Protein AF-A0A165KD85-F1 (afdb_monomer_lite)

Structure (mmCIF, N/CA/C/O backbone):
data_AF-A0A165KD85-F1
#
_entry.id   AF-A0A165KD85-F1
#
loop_
_atom_site.group_PDB
_atom_site.id
_atom_site.type_symbol
_atom_site.label_atom_id
_atom_site.label_alt_id
_atom_site.label_comp_id
_atom_site.label_asym_id
_atom_site.label_entity_id
_atom_site.label_seq_id
_atom_site.pdbx_PDB_ins_code
_atom_site.Cartn_x
_atom_site.Cartn_y
_atom_site.Cartn_z
_atom_site.occupancy
_atom_site.B_iso_or_equiv
_atom_site.auth_seq_id
_atom_site.auth_comp_id
_atom_site.auth_asym_id
_atom_site.auth_atom_id
_atom_site.pdbx_PDB_model_num
ATOM 1 N N . MET A 1 1 ? 61.351 -35.222 10.810 1.00 51.44 1 MET A N 1
ATOM 2 C CA . MET A 1 1 ? 60.949 -34.487 9.599 1.00 51.44 1 MET A CA 1
ATOM 3 C C . MET A 1 1 ? 61.476 -33.085 9.776 1.00 51.44 1 MET A C 1
ATOM 5 O O . MET A 1 1 ? 61.185 -32.489 10.805 1.00 51.44 1 MET A O 1
ATOM 9 N N . ASP A 1 2 ? 62.366 -32.638 8.893 1.00 56.06 2 ASP A N 1
ATOM 10 C CA . ASP A 1 2 ? 63.066 -31.370 9.083 1.00 56.06 2 ASP A CA 1
ATOM 11 C C . ASP A 1 2 ? 62.083 -30.196 8.954 1.00 56.06 2 ASP A C 1
ATOM 13 O O . ASP A 1 2 ? 61.393 -30.105 7.935 1.00 56.06 2 ASP A O 1
ATOM 17 N N . PRO A 1 3 ? 62.033 -29.274 9.933 1.00 67.94 3 PRO A N 1
ATOM 18 C CA . PRO A 1 3 ? 61.091 -28.147 9.942 1.00 67.94 3 PRO A CA 1
ATOM 19 C C . PRO A 1 3 ? 61.280 -27.204 8.742 1.00 67.94 3 PRO A C 1
ATOM 21 O O . PRO A 1 3 ? 60.400 -26.420 8.402 1.00 67.94 3 PRO A O 1
ATOM 24 N N . ASN A 1 4 ? 62.424 -27.296 8.059 1.00 71.19 4 ASN A N 1
ATOM 25 C CA . ASN A 1 4 ? 62.711 -26.532 6.852 1.00 71.19 4 ASN A CA 1
ATOM 26 C C . ASN A 1 4 ? 61.890 -27.012 5.638 1.00 71.19 4 ASN A C 1
ATOM 28 O O . ASN A 1 4 ? 61.442 -26.193 4.840 1.00 71.19 4 ASN A O 1
ATOM 32 N N . ASN A 1 5 ? 61.619 -28.319 5.541 1.00 73.75 5 ASN A N 1
ATOM 33 C CA . ASN A 1 5 ? 60.830 -28.892 4.445 1.00 73.75 5 ASN A CA 1
ATOM 34 C C . ASN A 1 5 ? 59.344 -28.525 4.564 1.00 73.75 5 ASN A C 1
ATOM 36 O O . ASN A 1 5 ? 58.674 -28.328 3.556 1.00 73.75 5 ASN A O 1
ATOM 40 N N . GLU A 1 6 ? 58.825 -28.397 5.788 1.00 78.19 6 GLU A N 1
ATOM 41 C CA . GLU A 1 6 ? 57.444 -27.961 6.037 1.00 78.19 6 GLU A CA 1
ATOM 42 C C . GLU A 1 6 ? 57.239 -26.484 5.658 1.00 78.19 6 GLU A C 1
ATOM 44 O O . GLU A 1 6 ? 56.211 -26.128 5.075 1.00 78.19 6 GLU A O 1
ATOM 49 N N . ASN A 1 7 ? 58.246 -25.636 5.891 1.00 82.06 7 ASN A N 1
ATOM 50 C CA . ASN A 1 7 ? 58.227 -24.230 5.479 1.00 82.06 7 ASN A CA 1
ATOM 51 C C . ASN A 1 7 ? 58.294 -24.067 3.950 1.00 82.06 7 ASN A C 1
ATOM 53 O O . ASN A 1 7 ? 57.557 -23.261 3.380 1.00 82.06 7 ASN A O 1
ATOM 57 N N . GLU A 1 8 ? 59.136 -24.845 3.263 1.00 87.38 8 GLU A N 1
ATOM 58 C CA . GLU A 1 8 ? 59.204 -24.847 1.794 1.00 87.38 8 GLU A CA 1
ATOM 59 C C . GLU A 1 8 ? 57.918 -25.379 1.158 1.00 87.38 8 GLU A C 1
ATOM 61 O O . GLU A 1 8 ? 57.419 -24.791 0.196 1.00 87.38 8 GLU A O 1
ATOM 66 N N . LEU A 1 9 ? 57.336 -26.439 1.728 1.00 88.25 9 LEU A N 1
ATOM 67 C CA . LEU A 1 9 ? 56.045 -26.969 1.299 1.00 88.25 9 LEU A CA 1
ATOM 68 C C . LEU A 1 9 ? 54.947 -25.908 1.451 1.00 88.25 9 LEU A C 1
ATOM 70 O O . LEU A 1 9 ? 54.169 -25.702 0.524 1.00 88.25 9 LEU A O 1
ATOM 74 N N . SER A 1 10 ? 54.920 -25.193 2.579 1.00 87.00 10 SER A N 1
ATOM 75 C CA . SER A 1 10 ? 53.956 -24.114 2.834 1.00 87.00 10 SER A CA 1
ATOM 76 C C . SER A 1 10 ? 54.089 -22.980 1.812 1.00 87.00 10 SER A C 1
ATOM 78 O O . SER A 1 10 ? 53.096 -22.544 1.233 1.00 87.00 10 SER A O 1
ATOM 80 N N . ARG A 1 11 ? 55.324 -22.574 1.489 1.00 89.12 11 ARG A N 1
ATOM 81 C CA . ARG A 1 11 ? 55.599 -21.553 0.467 1.00 89.12 11 ARG A CA 1
ATOM 82 C C . ARG A 1 11 ? 55.215 -22.009 -0.943 1.00 89.12 11 ARG A C 1
ATOM 84 O O . ARG A 1 11 ? 54.722 -21.209 -1.736 1.00 89.12 11 ARG A O 1
ATOM 91 N N . LEU A 1 12 ? 55.436 -23.282 -1.272 1.00 91.88 12 LEU A N 1
ATOM 92 C CA . LEU A 1 12 ? 55.002 -23.863 -2.544 1.00 91.88 12 LEU A CA 1
ATOM 93 C C . LEU A 1 12 ? 53.476 -23.910 -2.644 1.00 91.88 12 LEU A C 1
ATOM 95 O O . LEU A 1 12 ? 52.940 -23.588 -3.700 1.00 91.88 12 LEU A O 1
ATOM 99 N N . TRP A 1 13 ? 52.774 -24.242 -1.560 1.00 92.00 13 TRP A N 1
ATOM 100 C CA . TRP A 1 13 ? 51.312 -24.198 -1.513 1.00 92.00 13 TRP A CA 1
ATOM 101 C C . TRP A 1 13 ? 50.766 -22.784 -1.707 1.00 92.00 13 TRP A C 1
ATOM 103 O O . TRP A 1 13 ? 49.848 -22.597 -2.505 1.00 92.00 13 TRP A O 1
ATOM 113 N N . GLU A 1 14 ? 51.355 -21.784 -1.050 1.00 93.38 14 GLU A N 1
ATOM 114 C CA . GLU A 1 14 ? 51.003 -20.378 -1.268 1.00 93.38 14 GLU A CA 1
ATOM 115 C C . GLU A 1 14 ? 51.242 -19.956 -2.720 1.00 93.38 14 GLU A C 1
ATOM 117 O O . GLU A 1 14 ? 50.359 -19.369 -3.343 1.00 93.38 14 GLU A O 1
ATOM 122 N N . LEU A 1 15 ? 52.392 -20.314 -3.302 1.00 94.81 15 LEU A N 1
ATOM 123 C CA . LEU A 1 15 ? 52.704 -20.009 -4.698 1.00 94.81 15 LEU A CA 1
ATOM 124 C C . LEU A 1 15 ? 51.712 -20.677 -5.660 1.00 94.81 15 LEU A C 1
ATOM 126 O O . LEU A 1 15 ? 51.238 -20.039 -6.595 1.00 94.81 15 LEU A O 1
ATOM 130 N N . VAL A 1 16 ? 51.374 -21.948 -5.435 1.00 94.81 16 VAL A N 1
ATOM 131 C CA . VAL A 1 16 ? 50.383 -22.680 -6.236 1.00 94.81 16 VAL A CA 1
ATOM 132 C C . VAL A 1 16 ? 49.009 -22.024 -6.128 1.00 94.81 16 VAL A C 1
ATOM 134 O O . VAL A 1 16 ? 48.308 -21.916 -7.136 1.00 94.81 16 VAL A O 1
ATOM 137 N N . ASN A 1 17 ? 48.633 -21.547 -4.942 1.00 93.69 17 ASN A N 1
ATOM 138 C CA . ASN A 1 17 ? 47.372 -20.845 -4.743 1.00 93.69 17 ASN A CA 1
ATOM 139 C C . ASN A 1 17 ? 47.354 -19.506 -5.500 1.00 93.69 17 ASN A C 1
ATOM 141 O O . ASN A 1 17 ? 46.435 -19.254 -6.275 1.00 93.69 17 ASN A O 1
ATOM 145 N N . VAL A 1 18 ? 48.423 -18.710 -5.387 1.00 94.06 18 VAL A N 1
ATOM 146 C CA . VAL A 1 18 ? 48.582 -17.443 -6.123 1.00 94.06 18 VAL A CA 1
ATOM 147 C C . VAL A 1 18 ? 48.572 -17.670 -7.636 1.00 94.06 18 VAL A C 1
ATOM 149 O O . VAL A 1 18 ? 47.901 -16.946 -8.366 1.00 94.06 18 VAL A O 1
ATOM 152 N N . LEU A 1 19 ? 49.266 -18.696 -8.134 1.00 92.75 19 LEU A N 1
ATOM 153 C CA . LEU A 1 19 ? 49.263 -19.038 -9.558 1.00 92.75 19 LEU A CA 1
ATOM 154 C C . LEU A 1 19 ? 47.882 -19.508 -10.031 1.00 92.75 19 LEU A C 1
ATOM 156 O O . LEU A 1 19 ? 47.476 -19.191 -11.148 1.00 92.75 19 LEU A O 1
ATOM 160 N N . SER A 1 20 ? 47.140 -20.228 -9.189 1.00 95.69 20 SER A N 1
ATOM 161 C CA . SER A 1 20 ? 45.770 -20.658 -9.492 1.00 95.69 20 SER A CA 1
ATOM 162 C C . SER A 1 20 ? 44.811 -19.470 -9.558 1.00 95.69 20 SER A C 1
ATOM 164 O O . SER A 1 20 ? 43.989 -19.392 -10.473 1.00 95.69 20 SER A O 1
ATOM 166 N N . GLU A 1 21 ? 44.957 -18.511 -8.645 1.00 94.69 21 GLU A N 1
ATOM 167 C CA . GLU A 1 21 ? 44.202 -17.259 -8.642 1.00 94.69 21 GLU A CA 1
ATOM 168 C C . GLU A 1 21 ? 44.529 -16.401 -9.873 1.00 94.69 21 GLU A C 1
ATOM 170 O O . GLU A 1 21 ? 43.626 -15.947 -10.580 1.00 94.69 21 GLU A O 1
ATOM 175 N N . GLN A 1 22 ? 45.813 -16.264 -10.215 1.00 93.62 22 GLN A N 1
ATOM 176 C CA . GLN A 1 22 ? 46.252 -15.570 -11.429 1.00 93.62 22 GLN A CA 1
ATOM 177 C C . GLN A 1 22 ? 45.724 -16.241 -12.699 1.00 93.62 22 GLN A C 1
ATOM 179 O O . GLN A 1 22 ? 45.306 -15.560 -13.635 1.00 93.62 22 GLN A O 1
ATOM 184 N N . LEU A 1 23 ? 45.691 -17.574 -12.740 1.00 95.00 23 LEU A N 1
ATOM 185 C CA . LEU A 1 23 ? 45.152 -18.323 -13.870 1.00 95.00 23 LEU A CA 1
ATOM 186 C C . LEU A 1 23 ? 43.628 -18.163 -13.988 1.00 95.00 23 LEU A C 1
ATOM 188 O O . LEU A 1 23 ? 43.111 -18.050 -15.102 1.00 95.00 23 LEU A O 1
ATOM 192 N N . ALA A 1 24 ? 42.908 -18.093 -12.866 1.00 93.94 24 ALA A N 1
ATOM 193 C CA . ALA A 1 24 ? 41.481 -17.777 -12.849 1.00 93.94 24 ALA A CA 1
ATOM 194 C C . ALA A 1 24 ? 41.210 -16.348 -13.352 1.00 93.94 24 ALA A C 1
ATOM 196 O O . ALA A 1 24 ? 40.327 -16.152 -14.190 1.00 93.94 24 ALA A O 1
ATOM 197 N N . HIS A 1 25 ? 42.013 -15.371 -12.920 1.00 94.94 25 HIS A N 1
ATOM 198 C CA . HIS A 1 25 ? 41.926 -13.990 -13.393 1.00 94.94 25 HIS A CA 1
ATOM 199 C C . HIS A 1 25 ? 42.203 -13.879 -14.900 1.00 94.94 25 HIS A C 1
ATOM 201 O O . HIS A 1 25 ? 41.444 -13.244 -15.630 1.00 94.94 25 HIS A O 1
ATOM 207 N N . ASN A 1 26 ? 43.235 -14.568 -15.395 1.00 94.19 26 ASN A N 1
ATOM 208 C CA . ASN A 1 26 ? 43.589 -14.561 -16.815 1.00 94.19 26 ASN A CA 1
ATOM 209 C C . ASN A 1 26 ? 42.481 -15.191 -17.682 1.00 94.19 26 ASN A C 1
ATOM 211 O O . ASN A 1 26 ? 42.124 -14.656 -18.730 1.00 94.19 26 ASN A O 1
ATOM 215 N N . ARG A 1 27 ? 41.845 -16.272 -17.206 1.00 96.00 27 ARG A N 1
ATOM 216 C CA . ARG A 1 27 ? 40.662 -16.858 -17.866 1.00 96.00 27 ARG A CA 1
ATOM 217 C C . ARG A 1 27 ? 39.472 -15.899 -17.904 1.00 96.00 27 ARG A C 1
ATOM 219 O O . ARG A 1 27 ? 38.792 -15.833 -18.924 1.00 96.00 27 ARG A O 1
ATOM 226 N N . ALA A 1 28 ? 39.217 -15.162 -16.823 1.00 93.94 28 ALA A N 1
ATOM 227 C CA . ALA A 1 28 ? 38.144 -14.170 -16.786 1.00 93.94 28 ALA A CA 1
ATOM 228 C C . ALA A 1 28 ? 38.392 -13.031 -17.792 1.00 93.94 28 ALA A C 1
ATOM 230 O O . ALA A 1 28 ? 37.507 -12.727 -18.590 1.00 93.94 28 ALA A O 1
ATOM 231 N N . ALA A 1 29 ? 39.612 -12.486 -17.824 1.00 94.12 29 ALA A N 1
ATOM 232 C CA . ALA A 1 29 ? 40.006 -11.452 -18.781 1.00 94.12 29 ALA A CA 1
ATOM 233 C C . ALA A 1 29 ? 39.933 -11.943 -20.239 1.00 94.12 29 ALA A C 1
ATOM 235 O O . ALA A 1 29 ? 39.454 -11.226 -21.114 1.00 94.12 29 ALA A O 1
ATOM 236 N N . ALA A 1 30 ? 40.342 -13.186 -20.514 1.00 95.81 30 ALA A N 1
ATOM 237 C CA . ALA A 1 30 ? 40.229 -13.780 -21.846 1.00 95.81 30 ALA A CA 1
ATOM 238 C C . ALA A 1 30 ? 38.765 -13.934 -22.294 1.00 95.81 30 ALA A C 1
ATOM 240 O O . ALA A 1 30 ? 38.441 -13.624 -23.440 1.00 95.81 30 ALA A O 1
ATOM 241 N N . ASN A 1 31 ? 37.873 -14.357 -21.393 1.00 95.25 31 ASN A N 1
ATOM 242 C CA . ASN A 1 31 ? 36.441 -14.438 -21.680 1.00 95.25 31 ASN A CA 1
ATOM 243 C C . ASN A 1 31 ? 35.841 -13.051 -21.953 1.00 95.25 31 ASN A C 1
ATOM 245 O O . ASN A 1 31 ? 35.026 -12.907 -22.859 1.00 95.25 31 ASN A O 1
ATOM 249 N N . GLU A 1 32 ? 36.255 -12.025 -21.209 1.00 95.69 32 GLU A N 1
ATOM 250 C CA . GLU A 1 32 ? 35.813 -10.648 -21.438 1.00 95.69 32 GLU A CA 1
ATOM 251 C C . GLU A 1 32 ? 36.303 -10.100 -22.785 1.00 95.69 32 GLU A C 1
ATOM 253 O O . GLU A 1 32 ? 35.526 -9.548 -23.561 1.00 95.69 32 GLU A O 1
ATOM 258 N N . LEU A 1 33 ? 37.573 -10.315 -23.129 1.00 95.00 33 LEU A N 1
ATOM 259 C CA . LEU A 1 33 ? 38.089 -9.942 -24.446 1.00 95.00 33 LEU A CA 1
ATOM 260 C C . LEU A 1 33 ? 37.375 -10.702 -25.567 1.00 95.00 33 LEU A C 1
ATOM 262 O O . LEU A 1 33 ? 37.109 -10.136 -26.627 1.00 95.00 33 LEU A O 1
ATOM 266 N N . GLN A 1 34 ? 37.014 -11.965 -25.336 1.00 96.56 34 GLN A N 1
ATOM 267 C CA . GLN A 1 34 ? 36.236 -12.746 -26.289 1.00 96.56 34 GLN A CA 1
ATOM 268 C C . GLN A 1 34 ? 34.831 -12.162 -26.485 1.00 96.56 34 GLN A C 1
ATOM 270 O O . GLN A 1 34 ? 34.401 -12.026 -27.631 1.00 96.56 34 GLN A O 1
ATOM 275 N N . THR A 1 35 ? 34.124 -11.767 -25.419 1.00 95.25 35 THR A N 1
ATOM 276 C CA . THR A 1 35 ? 32.800 -11.134 -25.555 1.00 95.25 35 THR A CA 1
ATOM 277 C C . THR A 1 35 ? 32.896 -9.779 -26.257 1.00 95.25 35 THR A C 1
ATOM 279 O O . THR A 1 35 ? 32.124 -9.515 -27.184 1.00 95.25 35 THR A O 1
ATOM 282 N N . GLN A 1 36 ? 33.891 -8.956 -25.914 1.00 94.81 36 GLN A N 1
ATOM 283 C CA . GLN A 1 36 ? 34.170 -7.698 -26.610 1.00 94.81 36 GLN A CA 1
ATOM 284 C C . GLN A 1 36 ? 34.464 -7.932 -28.101 1.00 94.81 36 GLN A C 1
ATOM 286 O O . GLN A 1 36 ? 33.868 -7.274 -28.952 1.00 94.81 36 GLN A O 1
ATOM 291 N N . ALA A 1 37 ? 35.291 -8.923 -28.447 1.00 94.94 37 ALA A N 1
ATOM 292 C CA . ALA A 1 37 ? 35.581 -9.277 -29.835 1.00 94.94 37 ALA A CA 1
ATOM 293 C C . ALA A 1 37 ? 34.333 -9.768 -30.587 1.00 94.94 37 ALA A C 1
ATOM 295 O O . ALA A 1 37 ? 34.144 -9.420 -31.753 1.00 94.94 37 ALA A O 1
ATOM 296 N N . THR A 1 38 ? 33.447 -10.534 -29.938 1.00 93.25 38 THR A N 1
ATOM 297 C CA . THR A 1 38 ? 32.174 -10.946 -30.554 1.00 93.25 38 THR A CA 1
ATOM 298 C C . THR A 1 38 ? 31.234 -9.768 -30.793 1.00 93.25 38 THR A C 1
ATOM 300 O O . THR A 1 38 ? 30.584 -9.730 -31.836 1.00 93.25 38 THR A O 1
ATOM 303 N N . ASN A 1 39 ? 31.221 -8.779 -29.896 1.00 91.25 39 ASN A N 1
ATOM 304 C CA . ASN A 1 39 ? 30.429 -7.559 -30.045 1.00 91.25 39 ASN A CA 1
ATOM 305 C C . ASN A 1 39 ? 30.980 -6.658 -31.155 1.00 91.25 39 ASN A C 1
ATOM 307 O O . ASN A 1 39 ? 30.226 -6.158 -31.981 1.00 91.25 39 ASN A O 1
ATOM 311 N N . VAL A 1 40 ? 32.301 -6.489 -31.232 1.00 90.94 40 VAL A N 1
ATOM 312 C CA . VAL A 1 40 ? 32.929 -5.752 -32.337 1.00 90.94 40 VAL A CA 1
ATOM 313 C C . VAL A 1 40 ? 32.698 -6.481 -33.655 1.00 90.94 40 VAL A C 1
ATOM 315 O O . VAL A 1 40 ? 32.410 -5.844 -34.660 1.00 90.94 40 VAL A O 1
ATOM 318 N N . LYS A 1 41 ? 32.751 -7.818 -33.672 1.00 91.25 41 LYS A N 1
ATOM 319 C CA . LYS A 1 41 ? 32.435 -8.610 -34.864 1.00 91.25 41 LYS A CA 1
ATOM 320 C C . LYS A 1 41 ? 30.973 -8.454 -35.278 1.00 91.25 41 LYS A C 1
ATOM 322 O O . LYS A 1 41 ? 30.722 -8.310 -36.468 1.00 91.25 41 LYS A O 1
ATOM 327 N N . SER A 1 42 ? 30.017 -8.465 -34.348 1.00 83.06 42 SER A N 1
ATOM 328 C CA . SER A 1 42 ? 28.606 -8.240 -34.683 1.00 83.06 42 SER A CA 1
ATOM 329 C C . SER A 1 42 ? 28.381 -6.814 -35.185 1.00 83.06 42 SER A C 1
ATOM 331 O O . SER A 1 42 ? 27.754 -6.641 -36.223 1.00 83.06 42 SER A O 1
ATOM 333 N N . GLN A 1 43 ? 28.983 -5.805 -34.551 1.00 80.00 43 GLN A N 1
ATOM 334 C CA . GLN A 1 43 ? 28.971 -4.422 -35.034 1.00 80.00 43 GLN A CA 1
ATOM 335 C C . GLN A 1 43 ? 29.616 -4.286 -36.418 1.00 80.00 43 GLN A C 1
ATOM 337 O O . GLN A 1 43 ? 29.039 -3.640 -37.281 1.00 80.00 43 GLN A O 1
ATOM 342 N N . ALA A 1 44 ? 30.758 -4.929 -36.667 1.00 76.44 44 ALA A N 1
ATOM 343 C CA . ALA A 1 44 ? 31.439 -4.939 -37.962 1.00 76.44 44 ALA A CA 1
ATOM 344 C C . ALA A 1 44 ? 30.630 -5.672 -39.040 1.00 76.44 44 ALA A C 1
ATOM 346 O O . ALA A 1 44 ? 30.641 -5.278 -40.202 1.00 76.44 44 ALA A O 1
ATOM 347 N N . VAL A 1 45 ? 29.900 -6.727 -38.668 1.00 72.94 45 VAL A N 1
ATOM 348 C CA . VAL A 1 45 ? 28.923 -7.364 -39.554 1.00 72.94 45 VAL A CA 1
ATOM 349 C C . VAL A 1 45 ? 27.766 -6.411 -39.813 1.00 72.94 45 VAL A C 1
ATOM 351 O O . VAL A 1 45 ? 27.387 -6.301 -40.962 1.00 72.94 45 VAL A O 1
ATOM 354 N N . HIS A 1 46 ? 27.256 -5.669 -38.829 1.00 64.62 46 HIS A N 1
ATOM 355 C CA . HIS A 1 46 ? 26.191 -4.682 -39.039 1.00 64.62 46 HIS A CA 1
ATOM 356 C C . HIS A 1 46 ? 26.637 -3.453 -39.844 1.00 64.62 46 HIS A C 1
ATOM 358 O O . HIS A 1 46 ? 25.837 -2.917 -40.604 1.00 64.62 46 HIS A O 1
ATOM 364 N N . THR A 1 47 ? 27.895 -3.016 -39.736 1.00 66.69 47 THR A N 1
ATOM 365 C CA . THR A 1 47 ? 28.453 -1.925 -40.553 1.00 66.69 47 THR A CA 1
ATOM 366 C C . THR A 1 47 ? 28.875 -2.411 -41.940 1.00 66.69 47 THR A C 1
ATOM 368 O O . THR A 1 47 ? 28.633 -1.722 -42.924 1.00 66.69 47 THR A O 1
ATOM 371 N N . GLY A 1 48 ? 29.420 -3.625 -42.058 1.00 61.84 48 GLY A N 1
ATOM 372 C CA . GLY A 1 48 ? 29.759 -4.277 -43.330 1.00 61.84 48 GLY A CA 1
ATOM 373 C C . GLY A 1 48 ? 28.540 -4.807 -44.096 1.00 61.84 48 GLY A C 1
ATOM 374 O O . GLY A 1 48 ? 28.536 -4.834 -45.324 1.00 61.84 48 GLY A O 1
ATOM 375 N N . SER A 1 49 ? 27.474 -5.171 -43.382 1.00 55.69 49 SER A N 1
ATOM 376 C CA . SER A 1 49 ? 26.120 -5.395 -43.899 1.00 55.69 49 SER A CA 1
ATOM 377 C C . SER A 1 49 ? 25.276 -4.128 -43.828 1.00 55.69 49 SER A C 1
ATOM 379 O O . SER A 1 49 ? 24.064 -4.207 -44.038 1.00 55.69 49 SER A O 1
ATOM 381 N N . GLY A 1 50 ? 25.892 -2.982 -43.521 1.00 50.34 50 GLY A N 1
ATOM 382 C CA . GLY A 1 50 ? 25.297 -1.652 -43.490 1.00 50.34 50 GLY A CA 1
ATOM 383 C C . GLY A 1 50 ? 25.012 -1.182 -44.905 1.00 50.34 50 GLY A C 1
ATOM 384 O O . GLY A 1 50 ? 25.598 -0.218 -45.371 1.00 50.34 50 GLY A O 1
ATOM 385 N N . PHE A 1 51 ? 24.219 -1.984 -45.610 1.00 54.06 51 PHE A N 1
ATOM 386 C CA . PHE A 1 51 ? 23.274 -1.668 -46.655 1.00 54.06 51 PHE A CA 1
ATOM 387 C C . PHE A 1 51 ? 22.890 -2.971 -47.370 1.00 54.06 51 PHE A C 1
ATOM 389 O O . PHE A 1 51 ? 23.490 -3.328 -48.390 1.00 54.06 51 PHE A O 1
ATOM 396 N N . PRO A 1 52 ? 21.833 -3.661 -46.912 1.00 53.75 52 PRO A N 1
ATOM 397 C CA . PRO A 1 52 ? 21.163 -4.655 -47.739 1.00 53.75 52 PRO A CA 1
ATOM 398 C C . PRO A 1 52 ? 20.657 -4.053 -49.062 1.00 53.75 52 PRO A C 1
ATOM 400 O O . PRO A 1 52 ? 20.378 -4.806 -49.977 1.00 53.75 52 PRO A O 1
ATOM 403 N N . LEU A 1 53 ? 20.575 -2.719 -49.206 1.00 52.56 53 LEU A N 1
ATOM 404 C CA . LEU A 1 53 ? 20.137 -2.067 -50.447 1.00 52.56 53 LEU A CA 1
ATOM 405 C C . LEU A 1 53 ? 21.281 -1.676 -51.411 1.00 52.56 53 LEU A C 1
ATOM 407 O O . LEU A 1 53 ? 21.101 -1.778 -52.621 1.00 52.56 53 LEU A O 1
ATOM 411 N N . ARG A 1 54 ? 22.481 -1.294 -50.934 1.00 53.72 54 ARG A N 1
ATOM 412 C CA . ARG A 1 54 ? 23.594 -0.835 -51.811 1.00 53.72 54 ARG A CA 1
ATOM 413 C C . ARG A 1 54 ? 24.110 -1.920 -52.748 1.00 53.72 54 ARG A C 1
ATOM 415 O O . ARG A 1 54 ? 24.601 -1.617 -53.826 1.00 53.72 54 ARG A O 1
ATOM 422 N N . ARG A 1 55 ? 24.033 -3.187 -52.335 1.00 54.00 55 ARG A N 1
ATOM 423 C CA . ARG A 1 55 ? 24.532 -4.315 -53.140 1.00 54.00 55 ARG A CA 1
ATOM 424 C C . ARG A 1 55 ? 23.498 -4.848 -54.135 1.00 54.00 55 ARG A C 1
ATOM 426 O O . ARG A 1 55 ? 23.883 -5.577 -55.039 1.00 54.00 55 ARG A O 1
ATOM 433 N N . PHE A 1 56 ? 22.222 -4.486 -53.978 1.00 53.38 56 PHE A N 1
ATOM 434 C CA . PHE A 1 56 ? 21.131 -4.946 -54.844 1.00 53.38 56 PHE A CA 1
ATOM 435 C C . PHE A 1 56 ? 20.660 -3.869 -55.840 1.00 53.38 56 PHE A C 1
ATOM 437 O O . PHE A 1 56 ? 20.145 -4.219 -56.900 1.00 53.38 56 PHE A O 1
ATOM 444 N N . ASN A 1 57 ? 20.928 -2.584 -55.576 1.00 55.19 57 ASN A N 1
ATOM 445 C CA . ASN A 1 57 ? 20.495 -1.457 -56.412 1.00 55.19 57 ASN A CA 1
ATOM 446 C C . ASN A 1 57 ? 21.627 -0.877 -57.282 1.00 55.19 57 ASN A C 1
ATOM 448 O O . ASN A 1 57 ? 21.849 0.325 -57.301 1.00 55.19 57 ASN A O 1
ATOM 452 N N . LEU A 1 58 ? 22.359 -1.720 -58.019 1.00 61.91 58 LEU A N 1
ATOM 453 C CA . LEU A 1 58 ? 23.365 -1.255 -58.997 1.00 61.91 58 LEU A CA 1
ATOM 454 C C . LEU A 1 58 ? 22.755 -0.533 -60.219 1.00 61.91 58 LEU A C 1
ATOM 456 O O . LEU A 1 58 ? 23.490 0.017 -61.031 1.00 61.91 58 LEU A O 1
ATOM 460 N N . HIS A 1 59 ? 21.432 -0.590 -60.378 1.00 63.69 59 HIS A N 1
ATOM 461 C CA . HIS A 1 59 ? 20.679 -0.057 -61.517 1.00 63.69 59 HIS A CA 1
ATOM 462 C C . HIS A 1 59 ? 20.012 1.298 -61.235 1.00 63.69 59 HIS A C 1
ATOM 464 O O . HIS A 1 59 ? 19.400 1.854 -62.142 1.00 63.69 59 HIS A O 1
ATOM 470 N N . LEU A 1 60 ? 20.102 1.798 -60.001 1.00 68.81 60 LEU A N 1
ATOM 471 C CA . LEU A 1 60 ? 19.489 3.054 -59.580 1.00 68.81 60 LEU A CA 1
ATOM 472 C C . LEU A 1 60 ? 20.555 4.149 -59.540 1.00 68.81 60 LEU A C 1
ATOM 474 O O . LEU A 1 60 ? 21.677 3.887 -59.094 1.00 68.81 60 LEU A O 1
ATOM 478 N N . ASP A 1 61 ? 20.220 5.354 -60.000 1.00 80.06 61 ASP A N 1
ATOM 479 C CA . ASP A 1 61 ? 21.162 6.466 -59.915 1.00 80.06 61 ASP A CA 1
ATOM 480 C C . ASP A 1 61 ? 21.416 6.828 -58.443 1.00 80.06 61 ASP A C 1
ATOM 482 O O . ASP A 1 61 ? 20.551 6.678 -57.572 1.00 80.06 61 ASP A O 1
ATOM 486 N N . VAL A 1 62 ? 22.632 7.282 -58.146 1.00 78.75 62 VAL A N 1
ATOM 487 C CA . VAL A 1 62 ? 23.080 7.571 -56.775 1.00 78.75 62 VAL A CA 1
ATOM 488 C C . VAL A 1 62 ? 22.192 8.639 -56.130 1.00 78.75 62 VAL A C 1
ATOM 490 O O . VAL A 1 62 ? 21.936 8.588 -54.926 1.00 78.75 62 VAL A O 1
ATOM 493 N N . GLU A 1 63 ? 21.694 9.582 -56.928 1.00 82.44 63 GLU A N 1
ATOM 494 C CA . GLU A 1 63 ? 20.803 10.652 -56.482 1.00 82.44 63 GLU A CA 1
ATOM 495 C C . GLU A 1 63 ? 19.408 10.134 -56.100 1.00 82.44 63 GLU A C 1
ATOM 497 O O . GLU A 1 63 ? 18.929 10.425 -55.003 1.00 82.44 63 GLU A O 1
ATOM 502 N N . GLU A 1 64 ? 18.794 9.287 -56.933 1.00 81.69 64 GLU A N 1
ATOM 503 C CA . GLU A 1 64 ? 17.499 8.655 -56.636 1.00 81.69 64 GLU A CA 1
ATOM 504 C C . GLU A 1 64 ? 17.586 7.804 -55.368 1.00 81.69 64 GLU A C 1
ATOM 506 O O . GLU A 1 64 ? 16.750 7.915 -54.469 1.00 81.69 64 GLU A O 1
ATOM 511 N N . TYR A 1 65 ? 18.664 7.037 -55.232 1.00 80.88 65 TYR A N 1
ATOM 512 C CA . TYR A 1 65 ? 18.921 6.239 -54.047 1.00 80.88 65 TYR A CA 1
ATOM 513 C C . TYR A 1 65 ? 19.039 7.071 -52.763 1.00 80.88 65 TYR A C 1
ATOM 515 O O . TYR A 1 65 ? 18.445 6.728 -51.737 1.00 80.88 65 TYR A O 1
ATOM 523 N N . ASN A 1 66 ? 19.803 8.166 -52.804 1.00 83.06 66 ASN A N 1
ATOM 524 C CA . ASN A 1 66 ? 19.945 9.056 -51.656 1.00 83.06 66 ASN A CA 1
ATOM 525 C C . ASN A 1 66 ? 18.611 9.732 -51.319 1.00 83.06 66 ASN A C 1
ATOM 527 O O . ASN A 1 66 ? 18.267 9.818 -50.144 1.00 83.06 66 ASN A O 1
ATOM 531 N N . SER A 1 67 ? 17.815 10.111 -52.323 1.00 87.50 67 SER A N 1
ATOM 532 C CA . SER A 1 67 ? 16.489 10.698 -52.104 1.00 87.50 67 SER A CA 1
ATOM 533 C C . SER A 1 67 ? 15.511 9.719 -51.436 1.00 87.50 67 SER A C 1
ATOM 535 O O . SER A 1 67 ? 14.783 10.090 -50.512 1.00 87.50 67 SER A O 1
ATOM 537 N N . GLU A 1 68 ? 15.524 8.441 -51.830 1.00 85.00 68 GLU A N 1
ATOM 538 C CA . GLU A 1 68 ? 14.705 7.406 -51.198 1.00 85.00 68 GLU A CA 1
ATOM 539 C C . GLU A 1 68 ? 15.191 7.084 -49.783 1.00 85.00 68 GLU A C 1
ATOM 541 O O . GLU A 1 68 ? 14.377 6.881 -48.878 1.00 85.00 68 GLU A O 1
ATOM 546 N N . LEU A 1 69 ? 16.507 7.087 -49.562 1.00 85.25 69 LEU A N 1
ATOM 547 C CA . LEU A 1 69 ? 17.096 6.898 -48.241 1.00 85.25 69 LEU A CA 1
ATOM 548 C C . LEU A 1 69 ? 16.733 8.043 -47.292 1.00 85.25 69 LEU A C 1
ATOM 550 O O . LEU A 1 69 ? 16.359 7.794 -46.144 1.00 85.25 69 LEU A O 1
ATOM 554 N N . GLU A 1 70 ? 16.817 9.287 -47.759 1.00 88.00 70 GLU A N 1
ATOM 555 C CA . GLU A 1 70 ? 16.407 10.472 -47.007 1.00 88.00 70 GLU A CA 1
ATOM 556 C C . GLU A 1 70 ? 14.916 10.420 -46.691 1.00 88.00 70 GLU A C 1
ATOM 558 O O . GLU A 1 70 ? 14.526 10.621 -45.541 1.00 88.00 70 GLU A O 1
ATOM 563 N N . ARG A 1 71 ? 14.080 10.044 -47.666 1.00 91.69 71 ARG A N 1
ATOM 564 C CA . ARG A 1 71 ? 12.641 9.859 -47.459 1.00 91.69 71 ARG A CA 1
ATOM 565 C C . ARG A 1 71 ? 12.343 8.777 -46.422 1.00 91.69 71 ARG A C 1
ATOM 567 O O . ARG A 1 71 ? 11.515 8.999 -45.540 1.00 91.69 71 ARG A O 1
ATOM 574 N N . MET A 1 72 ? 13.005 7.623 -46.502 1.00 89.00 72 MET A N 1
ATOM 575 C CA . MET A 1 72 ? 12.833 6.532 -45.538 1.00 89.00 72 MET A CA 1
ATOM 576 C C . MET A 1 72 ? 13.306 6.949 -44.143 1.00 89.00 72 MET A C 1
ATOM 578 O O . MET A 1 72 ? 12.631 6.680 -43.153 1.00 89.00 72 MET A O 1
ATOM 582 N N . THR A 1 73 ? 14.437 7.646 -44.055 1.00 89.62 73 THR A N 1
ATOM 583 C CA . THR A 1 73 ? 14.987 8.133 -42.785 1.00 89.62 73 THR A CA 1
ATOM 584 C C . THR A 1 73 ? 14.077 9.189 -42.162 1.00 89.62 73 THR A C 1
ATOM 586 O O . THR A 1 73 ? 13.812 9.134 -40.963 1.00 89.62 73 THR A O 1
ATOM 589 N N . ALA A 1 74 ? 13.533 10.106 -42.966 1.00 93.69 74 ALA A N 1
ATOM 590 C CA . ALA A 1 74 ? 12.560 11.099 -42.522 1.00 93.69 74 ALA A CA 1
ATOM 591 C C . ALA A 1 74 ? 11.257 10.446 -42.035 1.00 93.69 74 ALA A C 1
ATOM 593 O O . ALA A 1 74 ? 10.730 10.845 -40.997 1.00 93.69 74 ALA A O 1
ATOM 594 N N . ALA A 1 75 ? 10.770 9.411 -42.729 1.00 94.69 75 ALA A N 1
ATOM 595 C CA . ALA A 1 75 ? 9.605 8.640 -42.299 1.00 94.69 75 ALA A CA 1
ATOM 596 C C . ALA A 1 75 ? 9.857 7.930 -40.957 1.00 94.69 75 ALA A C 1
ATOM 598 O O . ALA A 1 75 ? 9.079 8.091 -40.022 1.00 94.69 75 ALA A O 1
ATOM 599 N N . LEU A 1 76 ? 10.993 7.237 -40.811 1.00 92.94 76 LEU A N 1
ATOM 600 C CA . LEU A 1 76 ? 11.371 6.585 -39.551 1.00 92.94 76 LEU A CA 1
ATOM 601 C C . LEU A 1 76 ? 11.552 7.586 -38.402 1.00 92.94 76 LEU A C 1
ATOM 603 O O . LEU A 1 76 ? 11.221 7.282 -37.256 1.00 92.94 76 LEU A O 1
ATOM 607 N N . ALA A 1 77 ? 12.084 8.777 -38.679 1.00 94.25 77 ALA A N 1
ATOM 608 C CA . ALA A 1 77 ? 12.208 9.836 -37.683 1.00 94.25 77 ALA A CA 1
ATOM 609 C C . ALA A 1 77 ? 10.834 10.366 -37.240 1.00 94.25 77 ALA A C 1
ATOM 611 O O . ALA A 1 77 ? 10.622 10.572 -36.043 1.00 94.25 77 ALA A O 1
ATOM 612 N N . ALA A 1 78 ? 9.897 10.538 -38.177 1.00 96.50 78 ALA A N 1
ATOM 613 C CA . ALA A 1 78 ? 8.525 10.940 -37.879 1.00 96.50 78 ALA A CA 1
ATOM 614 C C . ALA A 1 78 ? 7.788 9.882 -37.038 1.00 96.50 78 ALA A C 1
ATOM 616 O O . ALA A 1 78 ? 7.189 10.225 -36.017 1.00 96.50 78 ALA A O 1
ATOM 617 N N . ASP A 1 79 ? 7.909 8.602 -37.396 1.00 96.44 79 ASP A N 1
ATOM 618 C CA . ASP A 1 79 ? 7.302 7.497 -36.646 1.00 96.44 79 ASP A CA 1
ATOM 619 C C . ASP A 1 79 ? 7.886 7.396 -35.232 1.00 96.44 79 ASP A C 1
ATOM 621 O O . ASP A 1 79 ? 7.148 7.294 -34.252 1.00 96.44 79 ASP A O 1
ATOM 625 N N . ASN A 1 80 ? 9.211 7.515 -35.089 1.00 95.00 80 ASN A N 1
ATOM 626 C CA . ASN A 1 80 ? 9.856 7.539 -33.775 1.00 95.00 80 ASN A CA 1
ATOM 627 C C . ASN A 1 80 ? 9.395 8.728 -32.920 1.00 95.00 80 ASN A C 1
ATOM 629 O O . ASN A 1 80 ? 9.208 8.579 -31.708 1.00 95.00 80 ASN A O 1
ATOM 633 N N . ALA A 1 81 ? 9.188 9.902 -33.523 1.00 97.06 81 ALA A N 1
ATOM 634 C CA . ALA A 1 81 ? 8.642 11.060 -32.821 1.00 97.06 81 ALA A CA 1
ATOM 635 C C . ALA A 1 81 ? 7.195 10.808 -32.359 1.00 97.06 81 ALA A C 1
ATOM 637 O O . ALA A 1 81 ? 6.875 11.111 -31.206 1.00 97.06 81 ALA A O 1
ATOM 638 N N . SER A 1 82 ? 6.360 10.192 -33.206 1.00 97.75 82 SER A N 1
ATOM 639 C CA . SER A 1 82 ? 4.986 9.793 -32.864 1.00 97.75 82 SER A CA 1
ATOM 640 C C . SER A 1 82 ? 4.966 8.792 -31.711 1.00 97.75 82 SER A C 1
ATOM 642 O O . SER A 1 82 ? 4.333 9.043 -30.692 1.00 97.75 82 SER A O 1
ATOM 644 N N . ILE A 1 83 ? 5.746 7.710 -31.802 1.00 97.50 83 ILE A N 1
ATOM 645 C CA . ILE A 1 83 ? 5.842 6.689 -30.746 1.00 97.50 83 ILE A CA 1
ATOM 646 C C . ILE A 1 83 ? 6.320 7.314 -29.432 1.00 97.50 83 ILE A C 1
ATOM 648 O O . ILE A 1 83 ? 5.819 6.996 -28.355 1.00 97.50 83 ILE A O 1
ATOM 652 N N . THR A 1 84 ? 7.284 8.233 -29.495 1.00 97.25 84 THR A N 1
ATOM 653 C CA . THR A 1 84 ? 7.779 8.936 -28.305 1.00 97.25 84 THR A CA 1
ATOM 654 C C . THR A 1 84 ? 6.697 9.809 -27.676 1.00 97.25 84 THR A C 1
ATOM 656 O O . THR A 1 84 ? 6.601 9.884 -26.449 1.00 97.25 84 THR A O 1
ATOM 659 N N . HIS A 1 85 ? 5.889 10.479 -28.492 1.00 98.25 85 HIS A N 1
ATOM 660 C CA . HIS A 1 85 ? 4.759 11.265 -28.022 1.00 98.25 85 HIS A CA 1
ATOM 661 C C . HIS A 1 85 ? 3.686 10.375 -27.376 1.00 98.25 85 HIS A C 1
ATOM 663 O O . HIS A 1 85 ? 3.289 10.643 -26.241 1.00 98.25 85 HIS A O 1
ATOM 669 N N . ASP A 1 86 ? 3.310 9.272 -28.019 1.00 98.19 86 ASP A N 1
ATOM 670 C CA . ASP A 1 86 ? 2.308 8.335 -27.502 1.00 98.19 86 ASP A CA 1
ATOM 671 C C . ASP A 1 86 ? 2.779 7.684 -26.195 1.00 98.19 86 ASP A C 1
ATOM 673 O O . ASP A 1 86 ? 2.038 7.624 -25.216 1.00 98.19 86 ASP A O 1
ATOM 677 N N . ASN A 1 87 ? 4.059 7.312 -26.107 1.00 97.75 87 ASN A N 1
ATOM 678 C CA . ASN A 1 87 ? 4.661 6.816 -24.869 1.00 97.75 87 ASN A CA 1
ATOM 679 C C . ASN A 1 87 ? 4.601 7.849 -23.733 1.00 97.75 87 ASN A C 1
ATOM 681 O O . ASN A 1 87 ? 4.341 7.487 -22.584 1.00 97.75 87 ASN A O 1
ATOM 685 N N . LYS A 1 88 ? 4.812 9.141 -24.024 1.00 98.31 88 LYS A N 1
ATOM 686 C CA . LYS A 1 88 ? 4.668 10.210 -23.020 1.00 98.31 88 LYS A CA 1
ATOM 687 C C . LYS A 1 88 ? 3.222 10.351 -22.554 1.00 98.31 88 LYS A C 1
ATOM 689 O O . LYS A 1 88 ? 3.005 10.530 -21.355 1.00 98.31 88 LYS A O 1
ATOM 694 N N . GLN A 1 89 ? 2.257 10.258 -23.469 1.00 98.44 89 GLN A N 1
ATOM 695 C CA . GLN A 1 89 ? 0.834 10.307 -23.135 1.00 98.44 89 GLN A CA 1
ATOM 696 C C . GLN A 1 89 ? 0.414 9.111 -22.276 1.00 98.44 89 GLN A C 1
ATOM 698 O O . GLN A 1 89 ? -0.200 9.302 -21.229 1.00 98.44 89 GLN A O 1
ATOM 703 N N . LEU A 1 90 ? 0.819 7.893 -22.646 1.00 98.25 90 LEU A N 1
ATOM 704 C CA . LEU A 1 90 ? 0.558 6.688 -21.856 1.00 98.25 90 LEU A CA 1
ATOM 705 C C . LEU A 1 90 ? 1.191 6.779 -20.464 1.00 98.25 90 LEU A C 1
ATOM 707 O O . LEU A 1 90 ? 0.536 6.483 -19.469 1.00 98.25 90 LEU A O 1
ATOM 711 N N . ALA A 1 91 ? 2.434 7.256 -20.366 1.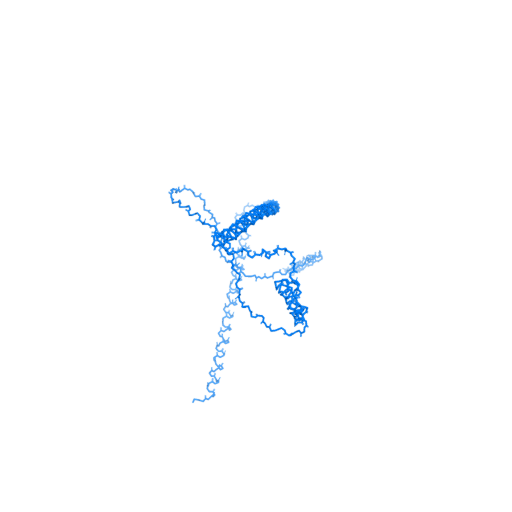00 98.06 91 ALA A N 1
ATOM 712 C CA . ALA A 1 91 ? 3.094 7.452 -19.078 1.00 98.06 91 ALA A CA 1
ATOM 713 C C . ALA A 1 91 ? 2.402 8.519 -18.209 1.00 98.06 91 ALA A C 1
ATOM 715 O O . ALA A 1 91 ? 2.428 8.418 -16.982 1.00 98.06 91 ALA A O 1
ATOM 716 N N . ALA A 1 92 ? 1.809 9.553 -18.815 1.00 98.12 92 ALA A N 1
ATOM 717 C CA . ALA A 1 92 ? 1.003 10.536 -18.094 1.00 98.12 92 ALA A CA 1
ATOM 718 C C . ALA A 1 92 ? -0.301 9.917 -17.577 1.00 98.12 92 ALA A C 1
ATOM 720 O O . ALA A 1 92 ? -0.602 10.047 -16.393 1.00 98.12 92 ALA A O 1
ATOM 721 N N . LEU A 1 93 ? -1.003 9.166 -18.427 1.00 98.50 93 LEU A N 1
ATOM 722 C CA . LEU A 1 93 ? -2.249 8.496 -18.069 1.00 98.50 93 LEU A CA 1
ATOM 723 C C . LEU A 1 93 ? -2.054 7.470 -16.941 1.00 98.50 93 LEU A C 1
ATOM 725 O O . LEU A 1 93 ? -2.854 7.410 -16.012 1.00 98.50 93 LEU A O 1
ATOM 729 N N . VAL A 1 94 ? -0.965 6.693 -16.973 1.00 98.38 94 VAL A N 1
ATOM 730 C CA . VAL A 1 94 ? -0.618 5.763 -15.884 1.00 98.38 94 VAL A CA 1
ATOM 731 C C . VAL A 1 94 ? -0.435 6.513 -14.565 1.00 98.38 94 VAL A C 1
ATOM 733 O O . VAL A 1 94 ? -1.023 6.114 -13.564 1.00 98.38 94 VAL A O 1
ATOM 736 N N . ARG A 1 95 ? 0.293 7.636 -14.569 1.00 98.50 95 ARG A N 1
ATOM 737 C CA . ARG A 1 95 ? 0.468 8.467 -13.367 1.00 98.50 95 ARG A CA 1
ATOM 738 C C . ARG A 1 95 ? -0.860 9.009 -12.837 1.00 98.50 95 ARG A C 1
ATOM 740 O O . ARG A 1 95 ? -1.071 9.025 -11.630 1.00 98.50 95 ARG A O 1
ATOM 747 N N . GLU A 1 96 ? -1.773 9.427 -13.709 1.00 98.19 96 GLU A N 1
ATOM 748 C CA . GLU A 1 96 ? -3.112 9.869 -13.296 1.00 98.19 96 GLU A CA 1
ATOM 749 C C . GLU A 1 96 ? -3.926 8.725 -12.671 1.00 98.19 96 GLU A C 1
ATOM 751 O O . GLU A 1 96 ? -4.573 8.914 -11.636 1.00 98.19 96 GLU A O 1
ATOM 756 N N . TYR A 1 97 ? -3.857 7.516 -13.234 1.00 98.44 97 TYR A N 1
ATOM 757 C CA . TYR A 1 97 ? -4.492 6.339 -12.637 1.00 98.44 97 TYR A CA 1
ATOM 758 C C . TYR A 1 97 ? -3.887 5.964 -11.283 1.00 98.44 97 TYR A C 1
ATOM 760 O O . TYR A 1 97 ? -4.626 5.652 -10.352 1.00 98.44 97 TYR A O 1
ATOM 768 N N . GLU A 1 98 ? -2.568 6.038 -11.139 1.00 98.25 98 GLU A N 1
ATOM 769 C CA . GLU A 1 98 ? -1.892 5.796 -9.863 1.00 98.25 98 GLU A CA 1
ATOM 770 C C . GLU A 1 98 ? -2.344 6.801 -8.797 1.00 98.25 98 GLU A C 1
ATOM 772 O O . GLU A 1 98 ? -2.772 6.401 -7.714 1.00 98.25 98 GLU A O 1
ATOM 777 N N . VAL A 1 99 ? -2.348 8.096 -9.126 1.00 98.44 99 VAL A N 1
ATOM 778 C CA . VAL A 1 99 ? -2.765 9.167 -8.208 1.00 98.44 99 VAL A CA 1
ATOM 779 C C . VAL A 1 99 ? -4.242 9.045 -7.828 1.00 98.44 99 VAL A C 1
ATOM 781 O O . VAL A 1 99 ? -4.612 9.196 -6.659 1.00 98.44 99 VAL A O 1
ATOM 784 N N . THR A 1 100 ? -5.118 8.764 -8.794 1.00 98.31 100 THR A N 1
ATOM 785 C CA . THR A 1 100 ? -6.551 8.595 -8.512 1.00 98.31 100 THR A CA 1
ATOM 786 C C . THR A 1 100 ? -6.806 7.367 -7.644 1.00 98.31 100 THR A C 1
ATOM 788 O O . THR A 1 100 ? -7.585 7.454 -6.692 1.00 98.31 100 THR A O 1
ATOM 791 N N . LEU A 1 101 ? -6.116 6.252 -7.898 1.00 98.50 101 LEU A N 1
ATOM 792 C CA . LEU A 1 101 ? -6.209 5.050 -7.075 1.00 98.50 101 LEU A CA 1
ATOM 793 C C . LEU A 1 101 ? -5.692 5.309 -5.660 1.00 98.50 101 LEU A C 1
ATOM 795 O O . LEU A 1 101 ? -6.355 4.929 -4.695 1.00 98.50 101 LEU A O 1
ATOM 799 N N . GLU A 1 102 ? -4.565 6.000 -5.510 1.00 98.38 102 GLU A N 1
ATOM 800 C CA . GLU A 1 102 ? -4.036 6.388 -4.203 1.00 98.38 102 GLU A CA 1
ATOM 801 C C . GLU A 1 102 ? -5.043 7.243 -3.420 1.00 98.38 102 GLU A C 1
ATOM 803 O O . GLU A 1 102 ? -5.342 6.939 -2.262 1.00 98.38 102 GLU A O 1
ATOM 808 N N . SER A 1 103 ? -5.652 8.241 -4.070 1.00 98.44 103 SER A N 1
ATOM 809 C CA . SER A 1 103 ? -6.683 9.093 -3.466 1.00 98.44 103 SER A CA 1
ATOM 810 C C . SER A 1 103 ? -7.919 8.301 -3.030 1.00 98.44 103 SER A C 1
ATOM 812 O O . SER A 1 103 ? -8.414 8.465 -1.911 1.00 98.4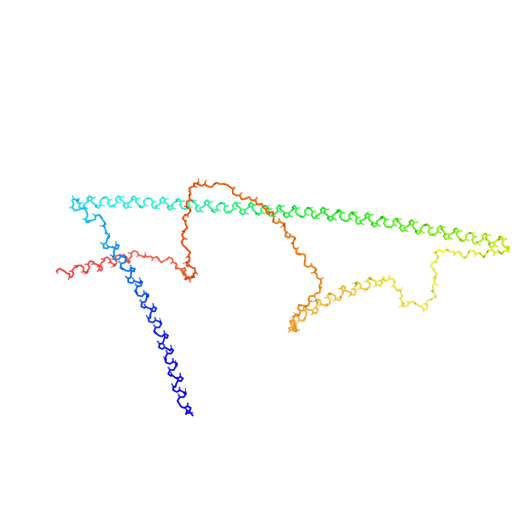4 103 SER A O 1
ATOM 814 N N . VAL A 1 104 ? -8.419 7.413 -3.893 1.00 98.62 104 VAL A N 1
ATOM 815 C CA . VAL A 1 104 ? -9.579 6.565 -3.594 1.00 98.62 104 VAL A CA 1
ATOM 816 C C . VAL A 1 104 ? -9.263 5.624 -2.435 1.00 98.62 104 VAL A C 1
ATOM 818 O O . VAL A 1 104 ? -10.032 5.547 -1.477 1.00 98.62 104 VAL A O 1
ATOM 821 N N . MET A 1 105 ? -8.105 4.969 -2.456 1.00 98.56 105 MET A N 1
ATOM 822 C CA . MET A 1 105 ? -7.685 4.070 -1.385 1.00 98.56 105 MET A CA 1
ATOM 823 C C . MET A 1 105 ? -7.462 4.807 -0.061 1.00 98.56 105 MET A C 1
ATOM 825 O O . MET A 1 105 ? -7.802 4.271 0.990 1.00 98.56 105 MET A O 1
ATOM 829 N N . ALA A 1 106 ? -6.938 6.035 -0.075 1.00 98.31 106 ALA A N 1
ATOM 830 C CA . ALA A 1 106 ? -6.831 6.863 1.126 1.00 98.31 106 ALA A CA 1
ATOM 831 C C . ALA A 1 106 ? -8.214 7.162 1.732 1.00 98.31 106 ALA A C 1
ATOM 833 O O . ALA A 1 106 ? -8.410 6.969 2.932 1.00 98.31 106 ALA A O 1
ATOM 834 N N . LYS A 1 107 ? -9.197 7.535 0.901 1.00 98.50 107 LYS A N 1
ATOM 835 C CA . LYS A 1 107 ? -10.586 7.752 1.342 1.00 98.50 107 LYS A CA 1
ATOM 836 C C . LYS A 1 107 ? -11.219 6.479 1.896 1.00 98.50 107 LYS A C 1
ATOM 838 O O . LYS A 1 107 ? -11.840 6.534 2.951 1.00 98.50 107 LYS A O 1
ATOM 843 N N . PHE A 1 108 ? -11.034 5.337 1.232 1.00 98.56 108 PHE A N 1
ATOM 844 C CA . PHE A 1 108 ? -11.540 4.053 1.724 1.00 98.56 108 PHE A CA 1
ATOM 845 C C . PHE A 1 108 ? -10.927 3.670 3.068 1.00 98.56 108 PHE A C 1
ATOM 847 O O . PHE A 1 108 ? -11.655 3.237 3.954 1.00 98.56 108 PHE A O 1
ATOM 854 N N . ARG A 1 109 ? -9.615 3.860 3.252 1.00 98.44 109 ARG A N 1
ATOM 855 C CA . ARG A 1 109 ? -8.955 3.595 4.540 1.00 98.44 109 ARG A CA 1
ATOM 856 C C . ARG A 1 109 ? -9.503 4.495 5.647 1.00 98.44 109 ARG A C 1
ATOM 858 O O . ARG A 1 109 ? -9.816 3.991 6.719 1.00 98.44 109 ARG A O 1
ATOM 865 N N . ALA A 1 110 ? -9.670 5.790 5.380 1.00 98.19 110 ALA A N 1
ATOM 866 C CA . ALA A 1 110 ? -10.241 6.727 6.348 1.00 98.19 110 ALA A CA 1
ATOM 867 C C . ALA A 1 110 ? -11.700 6.384 6.699 1.00 98.19 110 ALA A C 1
ATOM 869 O O . ALA A 1 110 ? -12.066 6.363 7.871 1.00 98.19 110 ALA A O 1
ATOM 870 N N . ALA A 1 111 ? -12.521 6.058 5.697 1.00 98.25 111 ALA A N 1
ATOM 871 C CA . ALA A 1 111 ? -13.908 5.653 5.905 1.00 98.25 111 ALA A CA 1
ATOM 872 C C . ALA A 1 111 ? -14.016 4.329 6.679 1.00 98.25 111 ALA A C 1
ATOM 874 O O . ALA A 1 111 ? -14.845 4.216 7.576 1.00 98.25 111 ALA A O 1
ATOM 875 N N . ALA A 1 112 ? -13.160 3.348 6.374 1.00 98.31 112 ALA A N 1
ATOM 876 C CA . ALA A 1 112 ? -13.112 2.078 7.093 1.00 98.31 112 ALA A CA 1
ATOM 877 C C . ALA A 1 112 ? -12.708 2.270 8.560 1.00 98.31 112 ALA A C 1
ATOM 879 O O . ALA A 1 112 ? -13.331 1.680 9.437 1.00 98.31 112 ALA A O 1
ATOM 880 N N . LEU A 1 113 ? -11.718 3.126 8.833 1.00 98.31 113 LEU A N 1
ATOM 881 C CA . LEU A 1 113 ? -11.316 3.468 10.198 1.00 98.31 113 LEU A CA 1
ATOM 882 C C . LEU A 1 113 ? -12.455 4.162 10.955 1.00 98.31 113 LEU A C 1
ATOM 884 O O . LEU A 1 113 ? -12.797 3.741 12.053 1.00 98.31 113 LEU A O 1
ATOM 888 N N . SER A 1 114 ? -13.111 5.151 10.342 1.00 98.31 114 SER A N 1
ATOM 889 C CA . SER A 1 114 ? -14.256 5.837 10.956 1.00 98.31 114 SER A CA 1
ATOM 890 C C . SER A 1 114 ? -15.430 4.889 11.241 1.00 98.31 114 SER A C 1
ATOM 892 O O . SER A 1 114 ? -16.052 4.981 12.299 1.00 98.31 114 SER A O 1
ATOM 894 N N . ALA A 1 115 ? -15.713 3.943 10.339 1.00 98.31 115 ALA A N 1
ATOM 895 C CA . ALA A 1 115 ? -16.725 2.910 10.554 1.00 98.31 115 ALA A CA 1
ATOM 896 C C . ALA A 1 115 ? -16.353 1.977 11.720 1.00 98.31 115 ALA A C 1
ATOM 898 O O . ALA A 1 115 ? -17.191 1.715 12.579 1.00 98.31 115 ALA A O 1
ATOM 899 N N . GLN A 1 116 ? -15.093 1.537 11.801 1.00 98.00 116 GLN A N 1
ATOM 900 C CA . GLN A 1 116 ? -14.603 0.713 12.911 1.00 98.00 116 GLN A CA 1
ATOM 901 C C . GLN A 1 116 ? -14.684 1.444 14.256 1.00 98.00 116 GLN A C 1
ATOM 903 O O . GLN A 1 116 ? -15.125 0.869 15.248 1.00 98.00 116 GLN A O 1
ATOM 908 N N . GLU A 1 117 ? -14.298 2.720 14.302 1.00 97.94 117 GLU A N 1
ATOM 909 C CA . GLU A 1 117 ? -14.424 3.550 15.503 1.00 97.94 117 GLU A CA 1
ATOM 910 C C . GLU A 1 117 ? -15.883 3.717 15.928 1.00 97.94 117 GLU A C 1
ATOM 912 O O . GLU A 1 117 ? -16.191 3.667 17.121 1.00 97.94 117 GLU A O 1
ATOM 917 N N . HIS A 1 118 ? -16.791 3.878 14.964 1.00 98.31 118 HIS A N 1
ATOM 918 C CA . HIS A 1 118 ? -18.219 3.964 15.236 1.00 98.31 118 HIS A CA 1
ATOM 919 C C . HIS A 1 118 ? -18.775 2.653 15.810 1.00 98.31 118 HIS A C 1
ATOM 921 O O . HIS A 1 118 ? -19.448 2.685 16.842 1.00 98.31 118 HIS A O 1
ATOM 927 N N . GLU A 1 119 ? -18.454 1.507 15.204 1.00 98.00 119 GLU A N 1
ATOM 928 C CA . GLU A 1 119 ? -18.867 0.183 15.687 1.00 98.00 119 GLU A CA 1
ATOM 929 C C . GLU A 1 119 ? -18.322 -0.110 17.092 1.00 98.00 119 GLU A C 1
ATOM 931 O O . GLU A 1 119 ? -19.078 -0.506 17.981 1.00 98.00 119 GLU A O 1
ATOM 936 N N . LEU A 1 120 ? -17.036 0.162 17.335 1.00 98.31 120 LEU A N 1
ATOM 937 C CA . LEU A 1 120 ? -16.429 0.035 18.663 1.00 98.31 120 LEU A CA 1
ATOM 938 C C . LEU A 1 120 ? -17.067 0.991 19.673 1.00 98.31 120 LEU A C 1
ATOM 940 O O . LEU A 1 120 ? -17.284 0.624 20.826 1.00 98.31 120 LEU A O 1
ATOM 944 N N . GLY A 1 121 ? -17.384 2.216 19.254 1.00 98.25 121 GLY A N 1
ATOM 945 C CA . GLY A 1 121 ? -18.067 3.197 20.087 1.00 98.25 121 GLY A CA 1
ATOM 946 C C . GLY A 1 121 ? -19.456 2.728 20.513 1.00 98.25 121 GLY A C 1
ATOM 947 O O . GLY A 1 121 ? -19.834 2.918 21.666 1.00 98.25 121 GLY A O 1
ATOM 948 N N . ILE A 1 122 ? -20.200 2.091 19.610 1.00 98.19 122 ILE A N 1
ATOM 949 C CA . ILE A 1 122 ? -21.496 1.483 19.918 1.00 98.19 122 ILE A CA 1
ATOM 950 C C . ILE A 1 122 ? -21.322 0.299 20.875 1.00 98.19 122 ILE A C 1
ATOM 952 O O . ILE A 1 122 ? -22.018 0.238 21.887 1.00 98.19 122 ILE A O 1
ATOM 956 N N . ALA A 1 123 ? -20.374 -0.600 20.596 1.00 97.81 123 ALA A N 1
ATOM 957 C CA . ALA A 1 123 ? -20.100 -1.758 21.445 1.00 97.81 123 ALA A CA 1
ATOM 958 C C . ALA A 1 123 ? -19.781 -1.340 22.889 1.00 97.81 123 ALA A C 1
ATOM 960 O O . ALA A 1 123 ? -20.419 -1.829 23.815 1.00 97.81 123 ALA A O 1
ATOM 961 N N . ARG A 1 124 ? -18.889 -0.356 23.074 1.00 98.31 124 ARG A N 1
ATOM 962 C CA . ARG A 1 124 ? -18.528 0.175 24.401 1.00 98.31 124 ARG A CA 1
ATOM 963 C C . ARG A 1 124 ? -19.715 0.782 25.144 1.00 98.31 124 ARG A C 1
ATOM 965 O O . ARG A 1 124 ? -19.827 0.602 26.348 1.00 98.31 124 ARG A O 1
ATOM 972 N N . ARG A 1 125 ? -20.601 1.504 24.446 1.00 98.38 125 ARG A N 1
ATOM 973 C CA . ARG A 1 125 ? -21.804 2.094 25.065 1.00 98.38 125 ARG A CA 1
ATOM 974 C C . ARG A 1 125 ? -22.803 1.031 25.508 1.00 98.38 125 ARG A C 1
ATOM 976 O O . ARG A 1 125 ? -23.426 1.181 26.551 1.00 98.38 125 ARG A O 1
ATOM 983 N N . TYR A 1 126 ? -22.985 -0.020 24.710 1.00 98.12 126 TYR A N 1
ATOM 984 C CA . TYR A 1 126 ? -23.858 -1.124 25.103 1.00 98.12 126 TYR A CA 1
ATOM 985 C C . TYR A 1 126 ? -23.253 -1.948 26.233 1.00 98.12 126 TYR A C 1
ATOM 987 O O . TYR A 1 126 ? -23.981 -2.343 27.135 1.00 98.12 126 TYR A O 1
ATOM 995 N N . GLU A 1 127 ? -21.940 -2.155 26.225 1.00 98.06 127 GLU A N 1
ATOM 996 C CA . GLU A 1 127 ? -21.222 -2.796 27.322 1.00 98.06 127 GLU A CA 1
ATOM 997 C C . GLU A 1 127 ? -21.354 -1.993 28.622 1.00 98.06 127 GLU A C 1
ATOM 999 O O . GLU A 1 127 ? -21.732 -2.558 29.643 1.00 98.06 127 GLU A O 1
ATOM 1004 N N . SER A 1 128 ? -21.149 -0.671 28.586 1.00 98.06 128 SER A N 1
ATOM 1005 C CA . SER A 1 128 ? -21.312 0.175 29.774 1.00 98.06 128 SER A CA 1
ATOM 1006 C C . SER A 1 128 ? -22.749 0.163 30.292 1.00 98.06 128 SER A C 1
ATOM 1008 O O . SER A 1 128 ? -22.965 -0.030 31.483 1.00 98.06 128 SER A O 1
ATOM 1010 N N . ALA A 1 129 ? -23.740 0.295 29.405 1.00 98.06 129 ALA A N 1
ATOM 1011 C CA . ALA A 1 129 ? -25.149 0.248 29.791 1.00 98.06 129 ALA A CA 1
ATOM 1012 C C . ALA A 1 129 ? -25.549 -1.119 30.373 1.00 98.06 129 ALA A C 1
ATOM 1014 O O . ALA A 1 129 ? -26.335 -1.182 31.318 1.00 98.06 129 ALA A O 1
ATOM 1015 N N . LEU A 1 130 ? -25.002 -2.214 29.833 1.00 98.00 130 LEU A N 1
ATOM 1016 C CA . LEU A 1 130 ? -25.240 -3.559 30.348 1.00 98.00 130 LEU A CA 1
ATOM 1017 C C . LEU A 1 130 ? -24.637 -3.721 31.748 1.00 98.00 130 LEU A C 1
ATOM 1019 O O . LEU A 1 130 ? -25.344 -4.140 32.662 1.00 98.00 130 LEU A O 1
ATOM 1023 N N . LEU A 1 131 ? -23.380 -3.308 31.941 1.00 97.75 131 LEU A N 1
ATOM 1024 C CA . LEU A 1 131 ? -22.711 -3.334 33.245 1.00 97.75 131 LEU A CA 1
ATOM 1025 C C . LEU A 1 131 ? -23.444 -2.478 34.290 1.00 97.75 131 LEU A C 1
ATOM 1027 O O . LEU A 1 131 ? -23.614 -2.901 35.432 1.00 97.75 131 LEU A O 1
ATOM 1031 N N . GLU A 1 132 ? -23.927 -1.294 33.916 1.00 97.94 132 GLU A N 1
ATOM 1032 C CA . GLU A 1 132 ? -24.760 -0.459 34.791 1.00 97.94 132 GLU A CA 1
ATOM 1033 C C . GLU A 1 132 ? -26.079 -1.157 35.155 1.00 97.94 132 GLU A C 1
ATOM 1035 O O . GLU A 1 132 ? -26.511 -1.126 36.306 1.00 97.94 132 GLU A O 1
ATOM 1040 N N . SER A 1 133 ? -26.725 -1.829 34.199 1.00 97.56 133 SER A N 1
ATOM 1041 C CA . SER A 1 133 ? -27.961 -2.568 34.474 1.00 97.56 133 SER A CA 1
ATOM 1042 C C . SER A 1 133 ? -27.736 -3.762 35.408 1.00 97.56 133 SER A C 1
ATOM 1044 O O . SER A 1 133 ? -28.516 -3.958 36.343 1.00 97.56 133 SER A O 1
ATOM 1046 N N . ASP A 1 134 ? -26.637 -4.498 35.223 1.00 97.62 134 ASP A N 1
ATOM 1047 C CA . ASP A 1 134 ? -26.275 -5.645 36.053 1.00 97.62 134 ASP A CA 1
ATOM 1048 C C . ASP A 1 134 ? -25.894 -5.202 37.470 1.00 97.62 134 ASP A C 1
ATOM 1050 O O . ASP A 1 134 ? -26.361 -5.789 38.447 1.00 97.62 134 ASP A O 1
ATOM 1054 N N . THR A 1 135 ? -25.110 -4.128 37.616 1.00 97.06 135 THR A N 1
ATOM 1055 C CA . THR A 1 135 ? -24.751 -3.595 38.943 1.00 97.06 135 THR A CA 1
ATOM 1056 C C . THR A 1 135 ? -25.983 -3.124 39.711 1.00 97.06 135 THR A C 1
ATOM 1058 O O . THR A 1 135 ? -26.133 -3.466 40.886 1.00 97.06 135 THR A O 1
ATOM 1061 N N . ASN A 1 136 ? -26.915 -2.434 39.046 1.00 97.25 136 ASN A N 1
ATOM 1062 C CA . ASN A 1 136 ? -28.190 -2.039 39.644 1.00 97.25 136 ASN A CA 1
ATOM 1063 C C . ASN A 1 136 ? -29.026 -3.256 40.071 1.00 97.25 136 ASN A C 1
ATOM 1065 O O . ASN A 1 136 ? -29.565 -3.273 41.179 1.00 97.25 136 ASN A O 1
ATOM 1069 N N . ALA A 1 137 ? -29.103 -4.299 39.237 1.00 97.12 137 ALA A N 1
ATOM 1070 C CA . ALA A 1 137 ? -29.839 -5.519 39.562 1.00 97.12 137 ALA A CA 1
ATOM 1071 C C . ALA A 1 137 ? -29.232 -6.268 40.762 1.00 97.12 137 ALA A C 1
ATOM 1073 O O . ALA A 1 137 ? -29.974 -6.714 41.642 1.00 97.12 137 ALA A O 1
ATOM 1074 N N . LEU A 1 138 ? -27.899 -6.384 40.835 1.00 97.12 138 LEU A N 1
ATOM 1075 C CA . LEU A 1 138 ? -27.212 -6.970 41.992 1.00 97.12 138 LEU A CA 1
ATOM 1076 C C . LEU A 1 138 ? -27.426 -6.135 43.260 1.00 97.12 138 LEU A C 1
ATOM 1078 O O . LEU A 1 138 ? -27.679 -6.697 44.326 1.00 97.12 138 LEU A O 1
ATOM 1082 N N . MET A 1 139 ? -27.364 -4.806 43.155 1.00 97.50 139 MET A N 1
ATOM 1083 C CA . MET A 1 139 ? -27.599 -3.908 44.287 1.00 97.50 139 MET A CA 1
ATOM 1084 C C . MET A 1 139 ? -29.027 -4.050 44.820 1.00 97.50 139 MET A C 1
ATOM 1086 O O . MET A 1 139 ? -29.224 -4.160 46.030 1.00 97.50 139 MET A O 1
ATOM 1090 N N . GLU A 1 140 ? -30.020 -4.128 43.933 1.00 96.75 140 GLU A N 1
ATOM 1091 C CA . GLU A 1 140 ? -31.412 -4.349 44.320 1.00 96.75 140 GLU A CA 1
ATOM 1092 C C . GLU A 1 140 ? -31.606 -5.726 44.975 1.00 96.75 140 GLU A C 1
ATOM 1094 O O . GLU A 1 140 ? -32.287 -5.840 45.995 1.00 96.75 140 GLU A O 1
ATOM 1099 N N . GLN A 1 141 ? -30.980 -6.782 44.444 1.00 97.25 141 GLN A N 1
ATOM 1100 C CA . GLN A 1 141 ? -31.012 -8.112 45.062 1.00 97.25 141 GLN A CA 1
ATOM 1101 C C . GLN A 1 141 ? -30.395 -8.109 46.463 1.00 97.25 141 GLN A C 1
ATOM 1103 O O . GLN A 1 141 ? -30.974 -8.696 47.380 1.00 97.25 141 GLN A O 1
ATOM 1108 N N . LEU A 1 142 ? -29.266 -7.423 46.648 1.00 96.94 142 LEU A N 1
ATOM 1109 C CA . LEU A 1 142 ? -28.603 -7.304 47.944 1.00 96.94 142 LEU A CA 1
ATOM 1110 C C . LEU A 1 142 ? -29.456 -6.514 48.943 1.00 96.94 142 LEU A C 1
ATOM 1112 O O . LEU A 1 142 ? -29.592 -6.941 50.085 1.00 96.94 142 LEU A O 1
ATOM 1116 N N . GLN A 1 143 ? -30.092 -5.421 48.514 1.00 96.62 143 GLN A N 1
ATOM 1117 C CA . GLN A 1 143 ? -31.032 -4.655 49.343 1.00 96.62 143 GLN A CA 1
ATOM 1118 C C . GLN A 1 143 ? -32.281 -5.466 49.714 1.00 96.62 143 GLN A C 1
ATOM 1120 O O . GLN A 1 143 ? -32.749 -5.406 50.851 1.00 96.62 143 GLN A O 1
ATOM 1125 N N . ARG A 1 144 ? -32.824 -6.257 48.779 1.00 96.06 144 ARG A N 1
ATOM 1126 C CA . ARG A 1 144 ? -33.953 -7.158 49.058 1.00 96.06 144 ARG A CA 1
ATOM 1127 C C . ARG A 1 144 ? -33.558 -8.262 50.044 1.00 96.06 144 ARG A C 1
ATOM 1129 O O . ARG A 1 144 ? -34.323 -8.538 50.966 1.00 96.06 144 ARG A O 1
ATOM 1136 N N . GLY A 1 145 ? -32.379 -8.863 49.874 1.00 96.12 145 GLY A N 1
ATOM 1137 C CA . GLY A 1 145 ? -31.836 -9.879 50.779 1.00 96.12 145 GLY A CA 1
ATOM 1138 C C . GLY A 1 145 ? -31.575 -9.331 52.182 1.00 96.12 145 GLY A C 1
ATOM 1139 O O . GLY A 1 145 ? -32.082 -9.882 53.155 1.00 96.12 145 GLY A O 1
ATOM 1140 N N . SER A 1 146 ? -30.888 -8.190 52.289 1.00 95.75 146 SER A N 1
ATOM 1141 C CA . SER A 1 146 ? -30.611 -7.547 53.579 1.00 95.75 146 SER A CA 1
ATOM 1142 C C . SER A 1 146 ? -31.891 -7.089 54.283 1.00 95.75 146 SER A C 1
ATOM 1144 O O . SER A 1 146 ? -32.037 -7.280 55.491 1.00 95.75 146 SER A O 1
ATOM 1146 N N . GLY A 1 147 ? -32.863 -6.557 53.534 1.00 95.31 147 GLY A N 1
ATOM 1147 C CA . GLY A 1 147 ? -34.185 -6.216 54.053 1.00 95.31 147 GLY A CA 1
ATOM 1148 C C . GLY A 1 147 ? -34.935 -7.441 54.583 1.00 95.31 147 GLY A C 1
ATOM 1149 O O . GLY A 1 147 ? -35.507 -7.393 55.676 1.00 95.31 147 GLY A O 1
ATOM 1150 N N . PHE A 1 148 ? -34.899 -8.561 53.855 1.00 96.38 148 PHE A N 1
ATOM 1151 C CA . PHE A 1 148 ? -35.481 -9.823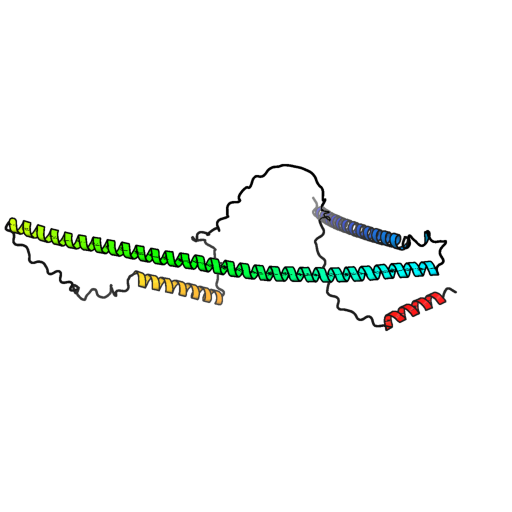 54.309 1.00 96.38 148 PHE A CA 1
ATOM 1152 C C . PHE A 1 148 ? -34.818 -10.310 55.603 1.00 96.38 148 PHE A C 1
ATOM 1154 O O . PHE A 1 148 ? -35.526 -10.558 56.581 1.00 96.38 148 PHE A O 1
ATOM 1161 N N . ASP A 1 149 ? -33.488 -10.343 55.662 1.00 96.69 149 ASP A N 1
ATOM 1162 C CA . ASP A 1 149 ? -32.744 -10.780 56.846 1.00 96.69 149 ASP A CA 1
ATOM 1163 C C . ASP A 1 149 ? -33.015 -9.885 58.060 1.00 96.69 149 ASP A C 1
ATOM 1165 O O . ASP A 1 149 ? -33.253 -10.390 59.159 1.00 96.69 149 ASP A O 1
ATOM 1169 N N . ALA A 1 150 ? -33.089 -8.564 57.873 1.00 95.31 150 ALA A N 1
ATOM 1170 C CA . ALA A 1 150 ? -33.449 -7.626 58.935 1.00 95.31 150 ALA A CA 1
ATOM 1171 C C . ALA A 1 150 ? -34.865 -7.893 59.478 1.00 95.31 150 ALA A C 1
ATOM 1173 O O . ALA A 1 150 ? -35.091 -7.908 60.696 1.00 95.31 150 ALA A O 1
ATOM 1174 N N . THR A 1 151 ? -35.838 -8.153 58.595 1.00 95.69 151 THR A N 1
ATOM 1175 C CA . THR A 1 151 ? -37.201 -8.500 59.024 1.00 95.69 151 THR A CA 1
ATOM 1176 C C . THR A 1 151 ? -37.269 -9.864 59.709 1.00 95.69 151 THR A C 1
ATOM 1178 O O . THR A 1 151 ? -37.926 -9.976 60.747 1.00 95.69 151 THR A O 1
ATOM 1181 N N . LEU A 1 152 ? -36.557 -10.875 59.202 1.00 96.38 152 LEU A N 1
ATOM 1182 C CA . LEU A 1 152 ? -36.462 -12.205 59.800 1.00 96.38 152 LEU A CA 1
ATOM 1183 C C . LEU A 1 152 ? -35.807 -12.138 61.183 1.00 96.38 152 LEU A C 1
ATOM 1185 O O . LEU A 1 152 ? -36.316 -12.728 62.139 1.00 96.38 152 LEU A O 1
ATOM 1189 N N . ALA A 1 153 ? -34.734 -11.358 61.325 1.00 95.19 153 ALA A N 1
ATOM 1190 C CA . ALA A 1 153 ? -34.087 -11.092 62.601 1.00 95.19 153 ALA A CA 1
ATOM 1191 C C . ALA A 1 153 ? -35.083 -10.470 63.588 1.00 95.19 153 ALA A C 1
ATOM 1193 O O . ALA A 1 153 ? -35.258 -10.997 64.689 1.00 95.19 153 ALA A O 1
ATOM 1194 N N . ARG A 1 154 ? -35.830 -9.437 63.177 1.00 95.44 154 ARG A N 1
ATOM 1195 C CA . ARG A 1 154 ? -36.861 -8.795 64.010 1.00 95.44 154 ARG A CA 1
ATOM 1196 C C . ARG A 1 154 ? -37.994 -9.749 64.405 1.00 95.44 154 ARG A C 1
ATOM 1198 O O . ARG A 1 154 ? -38.403 -9.755 65.566 1.00 95.44 154 ARG A O 1
ATOM 1205 N N . VAL A 1 155 ? -38.491 -10.577 63.482 1.00 95.94 155 VAL A N 1
ATOM 1206 C CA . VAL A 1 155 ? -39.517 -11.599 63.776 1.00 95.94 155 VAL A CA 1
ATOM 1207 C C . VAL A 1 155 ? -38.972 -12.646 64.745 1.00 95.94 155 VAL A C 1
ATOM 1209 O O . VAL A 1 155 ? -39.635 -12.961 65.730 1.00 95.94 155 VAL A O 1
ATOM 1212 N N . SER A 1 156 ? -37.749 -13.138 64.528 1.00 94.62 156 SER A N 1
ATOM 1213 C CA . SER A 1 156 ? -37.110 -14.116 65.414 1.00 94.62 156 SER A CA 1
ATOM 1214 C C . SER A 1 156 ? -36.906 -13.564 66.829 1.00 94.62 156 SER A C 1
ATOM 1216 O O . SER A 1 156 ? -37.152 -14.276 67.800 1.00 94.62 156 SER A O 1
ATOM 1218 N N . ARG A 1 157 ? -36.526 -12.283 66.968 1.00 93.12 157 ARG A N 1
ATOM 1219 C CA . ARG A 1 157 ? -36.411 -11.599 68.265 1.00 93.12 157 ARG A CA 1
ATOM 1220 C C . ARG A 1 157 ? -37.758 -11.547 68.982 1.00 93.12 157 ARG A C 1
ATOM 1222 O O . ARG A 1 157 ? -37.849 -12.008 70.118 1.00 93.12 157 ARG A O 1
ATOM 1229 N N . ARG A 1 158 ? -38.816 -11.094 68.300 1.00 93.56 158 ARG A N 1
ATOM 1230 C CA . ARG A 1 158 ? -40.181 -11.056 68.859 1.00 93.56 158 ARG A CA 1
ATOM 1231 C C . ARG A 1 158 ? -40.702 -12.441 69.237 1.00 93.56 158 ARG A C 1
ATOM 1233 O O . ARG A 1 158 ? -41.308 -12.590 70.292 1.00 93.56 158 ARG A O 1
ATOM 1240 N N . LEU A 1 159 ? -40.438 -13.460 68.418 1.00 93.56 159 LEU A N 1
ATOM 1241 C CA . LEU A 1 159 ? -40.816 -14.843 68.711 1.00 93.56 159 LEU A CA 1
ATOM 1242 C C . LEU A 1 159 ? -40.110 -15.359 69.971 1.00 93.56 159 LEU A C 1
ATOM 1244 O O . LEU A 1 159 ? -40.764 -15.903 70.858 1.00 93.56 159 LEU A O 1
ATOM 1248 N N . ARG A 1 160 ? -38.790 -15.154 70.083 1.00 91.00 160 ARG A N 1
ATOM 1249 C CA . ARG A 1 160 ? -38.031 -15.517 71.290 1.00 91.00 160 ARG A CA 1
ATOM 1250 C C . ARG A 1 160 ? -38.555 -14.774 72.524 1.00 91.00 160 ARG A C 1
ATOM 1252 O O . ARG A 1 160 ? -38.699 -15.395 73.572 1.00 91.00 160 ARG A O 1
ATOM 1259 N N . ALA A 1 161 ? -38.890 -13.488 72.404 1.00 89.12 161 ALA A N 1
ATOM 1260 C CA . ALA A 1 161 ? -39.481 -12.707 73.493 1.00 89.12 161 ALA A CA 1
ATOM 1261 C C . ALA A 1 161 ? -40.864 -13.240 73.917 1.00 89.12 161 ALA A C 1
ATOM 1263 O O . ALA A 1 161 ? -41.121 -13.391 75.109 1.00 89.12 161 ALA A O 1
ATOM 1264 N N . ALA A 1 162 ? -41.729 -13.593 72.961 1.00 90.38 162 ALA A N 1
ATOM 1265 C CA . ALA A 1 162 ? -43.039 -14.185 73.237 1.00 90.38 162 ALA A CA 1
ATOM 1266 C C . ALA A 1 162 ? -42.932 -15.565 73.911 1.00 90.38 162 ALA A C 1
ATOM 1268 O O . ALA A 1 162 ? -43.669 -15.847 74.855 1.00 90.38 162 ALA A O 1
ATOM 1269 N N . LEU A 1 163 ? -41.989 -16.408 73.471 1.00 90.44 163 LEU A N 1
ATOM 1270 C CA . LEU A 1 163 ? -41.717 -17.702 74.103 1.00 90.44 163 LEU A CA 1
ATOM 1271 C C . LEU A 1 163 ? -41.245 -17.533 75.553 1.00 90.44 163 LEU A C 1
ATOM 1273 O O . LEU A 1 163 ? -41.775 -18.206 76.434 1.00 90.44 163 LEU A O 1
ATOM 1277 N N . ARG A 1 164 ? -40.326 -16.595 75.819 1.00 88.12 164 ARG A N 1
ATOM 1278 C CA . ARG A 1 164 ? -39.868 -16.274 77.185 1.00 88.12 164 ARG A CA 1
ATOM 1279 C C . ARG A 1 164 ? -41.014 -15.790 78.078 1.00 88.12 164 ARG A C 1
ATOM 1281 O O . ARG A 1 164 ? -41.209 -16.335 79.161 1.00 88.12 164 ARG A O 1
ATOM 1288 N N . LEU A 1 165 ? -41.847 -14.873 77.576 1.00 88.69 165 LEU A N 1
ATOM 1289 C CA . LEU A 1 165 ? -43.049 -14.407 78.280 1.00 88.69 165 LEU A CA 1
ATOM 1290 C C . LEU A 1 165 ? -44.009 -15.555 78.623 1.00 88.69 165 LEU A C 1
ATOM 1292 O O . LEU A 1 165 ? -44.520 -15.611 79.739 1.00 88.69 165 LEU A O 1
ATOM 1296 N N . SER A 1 166 ? -44.235 -16.489 77.691 1.00 89.69 166 SER A N 1
ATOM 1297 C CA . SER A 1 166 ? -45.113 -17.648 77.919 1.00 89.69 166 SER A CA 1
ATOM 1298 C C . SER A 1 166 ? -44.587 -18.618 78.985 1.00 89.69 166 SER A C 1
ATOM 1300 O O . SER A 1 166 ? -45.372 -19.311 79.626 1.00 89.69 166 SER A O 1
ATOM 1302 N N . GLN A 1 167 ? -43.270 -18.638 79.203 1.00 87.56 167 GLN A N 1
ATOM 1303 C CA . GLN A 1 167 ? -42.598 -19.444 80.226 1.00 87.56 167 GLN A CA 1
ATOM 1304 C C . GLN A 1 167 ? -42.503 -18.720 81.583 1.00 87.56 167 GLN A C 1
ATOM 1306 O O . GLN A 1 167 ? -41.955 -19.271 82.534 1.00 87.56 167 GLN A O 1
ATOM 1311 N N . GLY A 1 168 ? -43.057 -17.506 81.694 1.00 83.50 168 GLY A N 1
ATOM 1312 C CA . GLY A 1 168 ? -43.030 -16.691 82.912 1.00 83.50 168 GLY A CA 1
ATOM 1313 C C . GLY A 1 168 ? -41.749 -15.872 83.096 1.00 83.50 168 GLY A C 1
ATOM 1314 O O . GLY A 1 168 ? -41.571 -15.249 84.142 1.00 83.50 168 GLY A O 1
ATOM 1315 N N . GLU A 1 169 ? -40.869 -15.840 82.094 1.00 77.31 169 GLU A N 1
ATOM 1316 C CA . GLU A 1 169 ? -39.612 -15.096 82.123 1.00 77.31 169 GLU A CA 1
ATOM 1317 C C . GLU A 1 169 ? -39.818 -13.703 81.501 1.00 77.31 169 GLU A C 1
ATOM 1319 O O . GLU A 1 169 ? -40.311 -13.562 80.376 1.00 77.31 169 GLU A O 1
ATOM 1324 N N . ARG A 1 170 ? -39.490 -12.637 82.245 1.00 65.44 170 ARG A N 1
ATOM 1325 C CA . ARG A 1 170 ? -39.681 -11.256 81.775 1.00 65.44 170 ARG A CA 1
ATOM 1326 C C . ARG A 1 170 ? -38.630 -10.953 80.693 1.00 65.44 170 ARG A C 1
ATOM 1328 O O . ARG A 1 170 ? -37.443 -11.132 80.963 1.00 65.44 170 ARG A O 1
ATOM 1335 N N . PRO A 1 171 ? -39.020 -10.506 79.486 1.00 61.16 171 PRO A N 1
ATOM 1336 C CA . PRO A 1 171 ? -38.069 -10.173 78.438 1.00 61.16 171 PRO A CA 1
ATOM 1337 C C . PRO A 1 171 ? -37.200 -9.010 78.921 1.00 61.16 171 PRO A C 1
ATOM 1339 O O . PRO A 1 171 ? -37.718 -8.034 79.469 1.00 61.16 171 PRO A O 1
ATOM 1342 N N . LEU A 1 172 ? -35.882 -9.154 78.760 1.00 66.44 172 LEU A N 1
ATOM 1343 C CA . LEU A 1 172 ? -34.921 -8.078 78.996 1.00 66.44 172 LEU A CA 1
ATOM 1344 C C . LEU A 1 172 ? -35.334 -6.849 78.166 1.00 66.44 172 LEU A C 1
ATOM 1346 O O . LEU A 1 172 ? -35.855 -7.043 77.061 1.00 66.44 172 LEU A O 1
ATOM 1350 N N . PRO A 1 173 ? -35.144 -5.619 78.687 1.00 58.75 173 PRO A N 1
ATOM 1351 C CA . PRO A 1 173 ? -35.330 -4.413 77.893 1.00 58.75 173 PRO A CA 1
ATOM 1352 C C . PRO A 1 173 ? -34.500 -4.572 76.626 1.00 58.75 173 PRO A C 1
ATOM 1354 O O . PRO A 1 173 ? -33.371 -5.056 76.696 1.00 58.75 173 PRO A O 1
ATOM 1357 N N . GLU A 1 174 ? -35.094 -4.256 75.482 1.00 60.72 174 GLU A N 1
ATOM 1358 C CA . GLU A 1 174 ? -34.335 -4.145 74.245 1.00 60.72 174 GLU A CA 1
ATOM 1359 C C . GLU A 1 174 ? -33.213 -3.139 74.537 1.00 60.72 174 GLU A C 1
ATOM 1361 O O . GLU A 1 174 ? -33.508 -2.001 74.907 1.00 60.72 174 GLU A O 1
ATOM 1366 N N . ASP A 1 175 ? -31.951 -3.583 74.480 1.00 54.75 175 ASP A N 1
ATOM 1367 C CA . ASP A 1 175 ? -30.856 -2.645 74.279 1.00 54.75 175 ASP A CA 1
ATOM 1368 C C . ASP A 1 175 ? -31.237 -1.909 72.999 1.00 54.75 175 ASP A C 1
ATOM 1370 O O . ASP A 1 175 ? -31.447 -2.519 71.947 1.00 54.75 175 ASP A O 1
ATOM 1374 N N . ASP A 1 176 ? -31.519 -0.627 73.176 1.00 48.06 176 ASP A N 1
ATOM 1375 C CA . ASP A 1 176 ? -31.846 0.305 72.124 1.00 48.06 176 ASP A CA 1
ATOM 1376 C C . ASP A 1 176 ? -30.693 0.234 71.122 1.00 48.06 176 ASP A C 1
ATOM 1378 O O . ASP A 1 176 ? -29.612 0.759 71.375 1.00 48.06 176 ASP A O 1
ATOM 1382 N N . ASP A 1 177 ? -30.902 -0.462 70.003 1.00 52.34 177 ASP A N 1
ATOM 1383 C CA . ASP A 1 177 ? -30.089 -0.313 68.798 1.00 52.34 177 ASP A CA 1
ATOM 1384 C C . ASP A 1 177 ? -30.394 1.087 68.220 1.00 52.34 177 ASP A C 1
ATOM 1386 O O . ASP A 1 177 ? -30.857 1.231 67.086 1.00 52.34 177 ASP A O 1
ATOM 1390 N N . SER A 1 178 ? -30.218 2.145 69.019 1.00 47.84 178 SER A N 1
ATOM 1391 C CA . SER A 1 178 ? -29.968 3.463 68.476 1.00 47.84 178 SER A CA 1
ATOM 1392 C C . SER A 1 178 ? -28.677 3.315 67.677 1.00 47.84 178 SER A C 1
ATOM 1394 O O . SER A 1 178 ? -27.651 2.890 68.205 1.00 47.84 178 SER A O 1
ATOM 1396 N N . ASP A 1 179 ? -28.738 3.642 66.388 1.00 52.09 179 ASP A N 1
ATOM 1397 C CA . ASP A 1 179 ? -27.586 3.867 65.514 1.00 52.09 179 ASP A CA 1
ATOM 1398 C C . ASP A 1 179 ? -26.740 5.063 66.029 1.00 52.09 179 ASP A C 1
ATOM 1400 O O . ASP A 1 179 ? -26.462 6.014 65.300 1.00 52.09 179 ASP A O 1
ATOM 1404 N N . GLU A 1 180 ? -26.357 5.078 67.308 1.00 48.56 180 GLU A N 1
ATOM 1405 C CA . GLU A 1 180 ? -25.321 5.953 67.833 1.00 48.56 180 GLU A CA 1
ATOM 1406 C C . GLU A 1 180 ? -23.977 5.226 67.703 1.00 48.56 180 GLU A C 1
ATOM 1408 O O . GLU A 1 180 ? -23.819 4.102 68.190 1.00 48.56 180 GLU A O 1
ATOM 1413 N N . PRO A 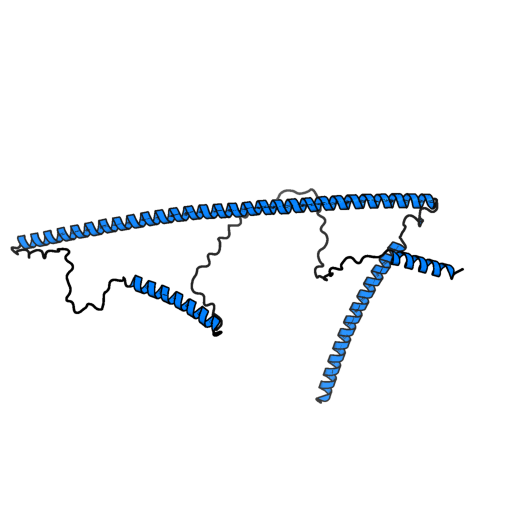1 181 ? -22.980 5.831 67.033 1.00 46.16 181 PRO A N 1
ATOM 1414 C CA . PRO A 1 181 ? -21.663 5.234 66.931 1.00 46.16 181 PRO A CA 1
ATOM 1415 C C . PRO A 1 181 ? -21.094 5.096 68.340 1.00 46.16 181 PRO A C 1
ATOM 1417 O O . PRO A 1 181 ? -20.827 6.083 69.024 1.00 46.16 181 PRO A O 1
ATOM 1420 N N . HIS A 1 182 ? -20.911 3.850 68.765 1.00 48.34 182 HIS A N 1
ATOM 1421 C CA . HIS A 1 182 ? -20.259 3.491 70.013 1.00 48.34 182 HIS A CA 1
ATOM 1422 C C . HIS A 1 182 ? -18.887 4.188 70.062 1.00 48.34 182 HIS A C 1
ATOM 1424 O O . HIS A 1 182 ? -17.951 3.793 69.365 1.00 48.34 182 HIS A O 1
ATOM 1430 N N . VAL A 1 183 ? -18.764 5.262 70.850 1.00 54.53 183 VAL A N 1
ATOM 1431 C CA . VAL A 1 183 ? -17.483 5.940 71.077 1.00 54.53 183 VAL A CA 1
ATOM 1432 C C . VAL A 1 183 ? -16.618 4.990 71.897 1.00 54.53 183 VAL A C 1
ATOM 1434 O O . VAL A 1 183 ? -16.767 4.856 73.111 1.00 54.53 183 VAL A O 1
ATOM 1437 N N . VAL A 1 184 ? -15.750 4.268 71.195 1.00 51.62 184 VAL A N 1
ATOM 1438 C CA . VAL A 1 184 ? -14.718 3.415 71.779 1.00 51.62 184 VAL A CA 1
ATOM 1439 C C . VAL A 1 184 ? -13.723 4.319 72.535 1.00 51.62 184 VAL A C 1
ATOM 1441 O O . VAL A 1 184 ? -13.395 5.395 72.023 1.00 51.62 184 VAL A O 1
ATOM 1444 N N . PRO A 1 185 ? -13.253 3.935 73.739 1.00 45.72 185 PRO A N 1
ATOM 1445 C CA . PRO A 1 185 ? -12.317 4.729 74.535 1.00 45.72 185 PRO A CA 1
ATOM 1446 C C . PRO A 1 185 ? -11.075 5.180 73.753 1.00 45.72 185 PRO A C 1
ATOM 1448 O O . PRO A 1 185 ? -10.512 4.434 72.956 1.00 45.72 185 PRO A O 1
ATOM 1451 N N . GLU A 1 186 ? -10.654 6.416 74.021 1.00 52.03 186 GLU A N 1
ATOM 1452 C CA . GLU A 1 186 ? -9.674 7.222 73.277 1.00 52.03 186 GLU A CA 1
ATOM 1453 C C . GLU A 1 186 ? -8.231 6.683 73.197 1.00 52.03 186 GLU A C 1
ATOM 1455 O O . GLU A 1 186 ? -7.434 7.233 72.443 1.00 52.03 186 GLU A O 1
ATOM 1460 N N . ASP A 1 187 ? -7.899 5.579 73.870 1.00 47.09 187 ASP A N 1
ATOM 1461 C CA . ASP A 1 187 ? -6.529 5.038 73.949 1.00 47.09 187 ASP A CA 1
ATOM 1462 C C . ASP A 1 187 ? -6.178 4.026 72.835 1.00 47.09 187 ASP A C 1
ATOM 1464 O O . ASP A 1 187 ? -5.266 3.210 72.956 1.00 47.09 187 ASP A O 1
ATOM 1468 N N . SER A 1 188 ? -6.893 4.048 71.708 1.00 47.78 188 SER A N 1
ATOM 1469 C CA . SER A 1 188 ? -6.557 3.253 70.507 1.00 47.78 188 SER A CA 1
ATOM 1470 C C . SER A 1 188 ? -6.686 4.056 69.208 1.00 47.78 188 SER A C 1
ATOM 1472 O O . SER A 1 188 ? -7.043 3.523 68.159 1.00 47.78 188 SER A O 1
ATOM 1474 N N . ARG A 1 189 ? -6.400 5.363 69.271 1.00 47.03 189 ARG A N 1
ATOM 1475 C CA . ARG A 1 189 ? -6.568 6.321 68.164 1.00 47.03 189 ARG A CA 1
ATOM 1476 C C . ARG A 1 189 ? -5.419 6.419 67.149 1.00 47.03 189 ARG A C 1
ATOM 1478 O O . ARG A 1 189 ? -5.482 7.290 66.292 1.00 47.03 189 ARG A O 1
ATOM 1485 N N . ASP A 1 190 ? -4.459 5.495 67.150 1.00 46.88 190 ASP A N 1
ATOM 1486 C CA . ASP A 1 190 ? -3.355 5.498 66.168 1.00 46.88 190 ASP A CA 1
ATOM 1487 C C . ASP A 1 190 ? -3.480 4.449 65.044 1.00 46.88 190 ASP A C 1
ATOM 1489 O O . ASP A 1 190 ? -2.548 4.277 64.263 1.00 46.88 190 ASP A O 1
ATOM 1493 N N . ALA A 1 191 ? -4.611 3.741 64.911 1.00 49.91 191 ALA A N 1
ATOM 1494 C CA . ALA A 1 191 ? -4.706 2.632 63.946 1.00 49.91 191 ALA A CA 1
ATOM 1495 C C . ALA A 1 191 ? -5.769 2.756 62.843 1.00 49.91 191 ALA A C 1
ATOM 1497 O O . ALA A 1 191 ? -5.759 1.926 61.940 1.00 49.91 191 ALA A O 1
ATOM 1498 N N . TYR A 1 192 ? -6.676 3.737 62.863 1.00 47.38 192 TYR A N 1
ATOM 1499 C CA . TYR A 1 192 ? -7.754 3.789 61.861 1.00 47.38 192 TYR A CA 1
ATOM 1500 C C . TYR A 1 192 ? -8.216 5.224 61.559 1.00 47.38 192 TYR A C 1
ATOM 1502 O O . TYR A 1 192 ? -9.340 5.626 61.852 1.00 47.38 192 TYR A O 1
ATOM 1510 N N . THR A 1 193 ? -7.345 6.019 60.934 1.00 44.84 193 THR A N 1
ATOM 1511 C CA . THR A 1 193 ? -7.809 7.090 60.043 1.00 44.84 193 THR A CA 1
ATOM 1512 C C . THR A 1 193 ? -8.322 6.424 58.771 1.00 44.84 193 THR A C 1
ATOM 1514 O O . THR A 1 193 ? -7.577 5.716 58.099 1.00 44.84 193 THR A O 1
ATOM 1517 N N . GLY A 1 194 ? -9.616 6.584 58.499 1.00 47.78 194 GLY A N 1
ATOM 1518 C CA . GLY A 1 194 ? -10.352 5.916 57.428 1.00 47.78 194 GLY A CA 1
ATOM 1519 C C . GLY A 1 194 ? -9.984 6.374 56.018 1.00 47.78 194 GLY A C 1
ATOM 1520 O O . GLY A 1 194 ? -10.813 6.952 55.326 1.00 47.78 194 GLY A O 1
ATOM 1521 N N . GLU A 1 195 ? -8.780 6.040 55.579 1.00 45.41 195 GLU A N 1
ATOM 1522 C CA . GLU A 1 195 ? -8.526 5.705 54.183 1.00 45.41 195 GLU A CA 1
ATOM 1523 C C . GLU A 1 195 ? -8.666 4.189 54.085 1.00 45.41 195 GLU A C 1
ATOM 1525 O O . GLU A 1 195 ? -8.036 3.443 54.842 1.00 45.41 195 GLU A O 1
ATOM 1530 N N . LEU A 1 196 ? -9.550 3.711 53.209 1.00 49.44 196 LEU A N 1
ATOM 1531 C CA . LEU A 1 196 ? -9.651 2.283 52.930 1.00 49.44 196 LEU A CA 1
ATOM 1532 C C . LEU A 1 196 ? -8.230 1.752 52.652 1.00 49.44 196 LEU A C 1
ATOM 1534 O O . LEU A 1 196 ? -7.492 2.391 51.900 1.00 49.44 196 LEU A O 1
ATOM 1538 N N . PRO A 1 197 ? -7.821 0.592 53.204 1.00 55.53 197 PRO A N 1
ATOM 1539 C CA . PRO A 1 197 ? -6.502 0.008 52.940 1.00 55.53 197 PRO A CA 1
ATOM 1540 C C . PRO A 1 197 ? -6.178 -0.119 51.442 1.00 55.53 197 PRO A C 1
ATOM 1542 O O . PRO A 1 197 ? -5.012 -0.206 51.072 1.00 55.53 197 PRO A O 1
ATOM 1545 N N . THR A 1 198 ? -7.209 -0.111 50.592 1.00 58.06 198 THR A N 1
ATOM 1546 C CA . THR A 1 198 ? -7.129 -0.091 49.132 1.00 58.06 198 THR A CA 1
ATOM 1547 C C . THR A 1 198 ? -6.660 1.243 48.565 1.00 58.06 198 THR A C 1
ATOM 1549 O O . THR A 1 198 ? -5.849 1.224 47.652 1.00 58.06 198 THR A O 1
ATOM 1552 N N . ASP A 1 199 ? -7.094 2.384 49.101 1.00 60.53 199 ASP A N 1
ATOM 1553 C CA . ASP A 1 199 ? -6.734 3.701 48.557 1.00 60.53 199 ASP A CA 1
ATOM 1554 C C . ASP A 1 199 ? -5.280 4.029 48.892 1.00 60.53 199 ASP A C 1
ATOM 1556 O O . ASP A 1 199 ? -4.507 4.393 48.012 1.00 60.53 199 ASP A O 1
ATOM 1560 N N . SER A 1 200 ? -4.856 3.727 50.123 1.00 73.00 200 SER A N 1
ATOM 1561 C CA . SER A 1 200 ? -3.449 3.844 50.515 1.00 73.00 200 SER A CA 1
ATOM 1562 C C . SER A 1 200 ? -2.551 2.817 49.803 1.00 73.00 200 SER A C 1
ATOM 1564 O O . SER A 1 200 ? -1.370 3.073 49.582 1.00 73.00 200 SER A O 1
ATOM 1566 N N . ALA A 1 201 ? -3.074 1.647 49.416 1.00 74.88 201 ALA A N 1
ATOM 1567 C CA . ALA A 1 201 ? -2.328 0.683 48.602 1.00 74.88 201 ALA A CA 1
ATOM 1568 C C . ALA A 1 201 ? -2.202 1.135 47.138 1.00 74.88 201 ALA A C 1
ATOM 1570 O O . ALA A 1 201 ? -1.107 1.075 46.585 1.00 74.88 201 ALA A O 1
ATOM 1571 N N . LEU A 1 202 ? -3.283 1.638 46.535 1.00 78.88 202 LEU A N 1
ATOM 1572 C CA . LEU A 1 202 ? -3.301 2.141 45.1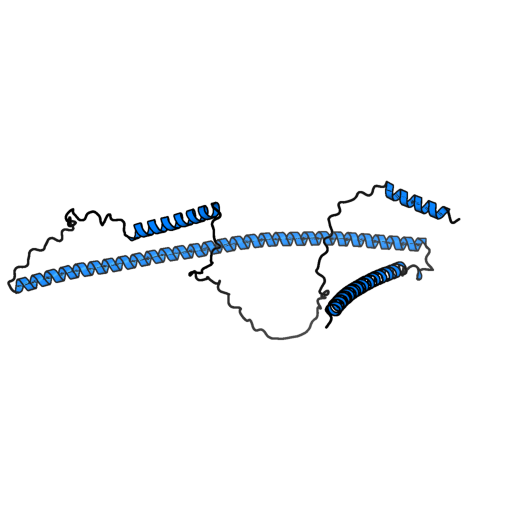59 1.00 78.88 202 LEU A CA 1
ATOM 1573 C C . LEU A 1 202 ? -2.449 3.402 45.002 1.00 78.88 202 LEU A C 1
ATOM 1575 O O . LEU A 1 202 ? -1.729 3.536 44.015 1.00 78.88 202 LEU A O 1
ATOM 1579 N N . GLU A 1 203 ? -2.487 4.308 45.977 1.00 82.00 203 GLU A N 1
ATOM 1580 C CA . GLU A 1 203 ? -1.665 5.517 45.968 1.00 82.00 203 GLU A CA 1
ATOM 1581 C C . GLU A 1 203 ? -0.177 5.174 46.114 1.00 82.00 203 GLU A C 1
ATOM 1583 O O . GLU A 1 203 ? 0.647 5.685 45.354 1.00 82.00 203 GLU A O 1
ATOM 1588 N N . ARG A 1 204 ?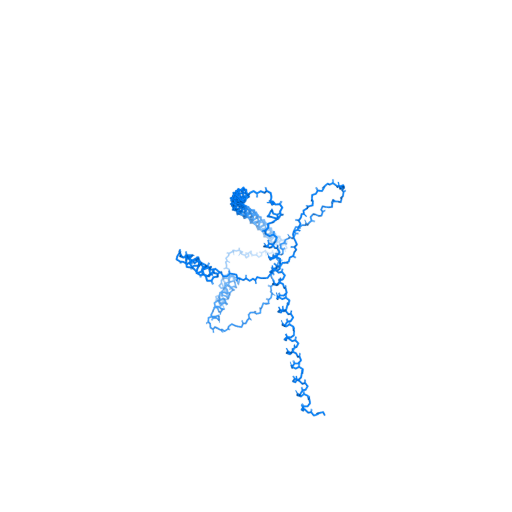 0.166 4.200 46.972 1.00 84.31 204 ARG A N 1
ATOM 1589 C CA . ARG A 1 204 ? 1.532 3.654 47.052 1.00 84.31 204 ARG A CA 1
ATOM 1590 C C . ARG A 1 204 ? 1.966 2.966 45.760 1.00 84.31 204 ARG A C 1
ATOM 1592 O O . ARG A 1 204 ? 3.110 3.135 45.351 1.00 84.31 204 ARG A O 1
ATOM 1599 N N . GLU A 1 205 ? 1.099 2.198 45.103 1.00 83.25 205 GLU A N 1
ATOM 1600 C CA . GLU A 1 205 ? 1.419 1.554 43.820 1.00 83.25 205 GLU A CA 1
ATOM 1601 C C . GLU A 1 205 ? 1.620 2.582 42.697 1.00 83.25 205 GLU A C 1
ATOM 1603 O O . GLU A 1 205 ? 2.596 2.497 41.946 1.00 83.25 205 GLU A O 1
ATOM 1608 N N . ALA A 1 206 ? 0.759 3.599 42.612 1.00 85.38 206 ALA A N 1
ATOM 1609 C CA . ALA A 1 206 ? 0.893 4.689 41.647 1.00 85.38 206 ALA A CA 1
ATOM 1610 C C . ALA A 1 206 ? 2.176 5.507 41.882 1.00 85.38 206 ALA A C 1
ATOM 1612 O O . ALA A 1 206 ? 2.884 5.860 40.930 1.00 85.38 206 ALA A O 1
ATOM 1613 N N . GLU A 1 207 ? 2.512 5.768 43.146 1.00 90.56 207 GLU A N 1
ATOM 1614 C CA . GLU A 1 207 ? 3.741 6.452 43.534 1.00 90.56 207 GLU A CA 1
ATOM 1615 C C . GLU A 1 207 ? 4.987 5.611 43.214 1.00 90.56 207 GLU A C 1
ATOM 1617 O O . GLU A 1 207 ? 5.948 6.129 42.639 1.00 90.56 207 GLU A O 1
ATOM 1622 N N . LEU A 1 208 ? 4.956 4.300 43.474 1.00 86.88 208 LEU A N 1
ATOM 1623 C CA . LEU A 1 208 ? 6.046 3.380 43.135 1.00 86.88 208 LEU A CA 1
ATOM 1624 C C . LEU A 1 208 ? 6.317 3.332 41.628 1.00 86.88 208 LEU A C 1
ATOM 1626 O O . LEU A 1 208 ? 7.477 3.417 41.226 1.00 86.88 208 LEU A O 1
ATOM 1630 N N . VAL A 1 209 ? 5.284 3.254 40.783 1.00 89.75 209 VAL A N 1
ATOM 1631 C CA . VAL A 1 209 ? 5.450 3.239 39.316 1.00 89.75 209 VAL A CA 1
ATOM 1632 C C . VAL A 1 209 ? 6.065 4.547 38.815 1.00 89.75 209 VAL A C 1
ATOM 1634 O O . VAL A 1 209 ? 6.963 4.539 37.966 1.00 89.75 209 VAL A O 1
ATOM 1637 N N . ARG A 1 210 ? 5.633 5.688 39.364 1.00 93.31 210 ARG A N 1
ATOM 1638 C CA . ARG A 1 210 ? 6.220 6.992 39.036 1.00 93.31 210 ARG A CA 1
ATOM 1639 C C . ARG A 1 210 ? 7.695 7.052 39.440 1.00 93.31 210 ARG A C 1
ATOM 1641 O O . ARG A 1 210 ? 8.528 7.430 38.616 1.00 93.31 210 ARG A O 1
ATOM 1648 N N . LEU A 1 211 ? 8.023 6.650 40.669 1.00 90.00 211 LEU A N 1
ATOM 1649 C CA . LEU A 1 211 ? 9.395 6.654 41.185 1.00 90.00 211 LEU A CA 1
ATOM 1650 C C . LEU A 1 211 ? 10.306 5.664 40.448 1.00 90.00 211 LEU A C 1
ATOM 1652 O O . LEU A 1 211 ? 11.497 5.933 40.293 1.00 90.00 211 LEU A O 1
ATOM 1656 N N . GLN A 1 212 ? 9.772 4.539 39.968 1.00 86.12 212 GLN A N 1
ATOM 1657 C CA . GLN A 1 212 ? 10.497 3.583 39.127 1.00 86.12 212 GLN A CA 1
ATOM 1658 C C . GLN A 1 212 ? 10.824 4.176 37.757 1.00 86.12 212 GLN A C 1
ATOM 1660 O O . GLN A 1 212 ? 11.958 4.046 37.296 1.00 86.12 212 GLN A O 1
ATOM 1665 N N . ARG A 1 213 ? 9.873 4.879 37.133 1.00 87.62 213 ARG A N 1
ATOM 1666 C CA . ARG A 1 213 ? 10.095 5.571 35.858 1.00 87.62 213 ARG A CA 1
ATOM 1667 C C . ARG A 1 213 ? 11.115 6.700 35.995 1.00 87.62 213 ARG A C 1
ATOM 1669 O O . ARG A 1 213 ? 12.028 6.798 35.182 1.00 87.62 213 ARG A O 1
ATOM 1676 N N . GLU A 1 214 ? 11.007 7.496 37.054 1.00 87.56 214 GLU A N 1
ATOM 1677 C CA . GLU A 1 214 ? 11.961 8.565 37.354 1.00 87.56 214 GLU A CA 1
ATOM 1678 C C . GLU A 1 214 ? 13.361 7.999 37.651 1.00 87.56 214 GLU A C 1
ATOM 1680 O O . GLU A 1 214 ? 14.351 8.484 37.108 1.00 87.56 214 GLU A O 1
ATOM 1685 N N . ASN A 1 215 ? 13.470 6.898 38.408 1.00 83.62 215 ASN A N 1
ATOM 1686 C CA . ASN A 1 215 ? 14.747 6.204 38.604 1.00 83.62 215 ASN A CA 1
ATOM 1687 C C . ASN A 1 215 ? 15.311 5.613 37.309 1.00 83.62 215 ASN A C 1
ATOM 1689 O O . ASN A 1 215 ? 16.526 5.634 37.126 1.00 83.62 215 ASN A O 1
ATOM 1693 N N . ALA A 1 216 ? 14.476 5.078 36.419 1.00 82.81 216 ALA A N 1
ATOM 1694 C CA . ALA A 1 216 ? 14.922 4.564 35.127 1.00 82.81 216 ALA A CA 1
ATOM 1695 C C . ALA A 1 216 ? 15.491 5.691 34.251 1.00 82.81 216 ALA A C 1
ATOM 1697 O O . ALA A 1 216 ? 16.559 5.541 33.654 1.00 82.81 216 ALA A O 1
ATOM 1698 N N . GLU A 1 217 ? 14.838 6.854 34.239 1.00 83.06 217 GLU A N 1
ATOM 1699 C CA . GLU A 1 217 ? 15.320 8.044 33.535 1.00 83.06 217 GLU A CA 1
ATOM 1700 C C . GLU A 1 217 ? 16.612 8.597 34.160 1.00 83.06 217 GLU A C 1
ATOM 1702 O O . GLU A 1 217 ? 17.572 8.869 33.439 1.00 83.06 217 GLU A O 1
ATOM 1707 N N . LEU A 1 218 ? 16.705 8.667 35.491 1.00 82.31 218 LEU A N 1
ATOM 1708 C CA . LEU A 1 218 ? 17.922 9.090 36.193 1.00 82.31 218 LEU A CA 1
ATOM 1709 C C . LEU A 1 218 ? 19.083 8.109 35.987 1.00 82.31 218 LEU A C 1
ATOM 1711 O O . LEU A 1 218 ? 20.212 8.538 35.764 1.00 82.31 218 LEU A O 1
ATOM 1715 N N . ARG A 1 219 ? 18.823 6.796 35.983 1.00 79.38 219 ARG A N 1
ATOM 1716 C CA . ARG A 1 219 ? 19.829 5.760 35.682 1.00 79.38 219 ARG A CA 1
ATOM 1717 C C . ARG A 1 219 ? 20.286 5.807 34.226 1.00 79.38 219 ARG A C 1
ATOM 1719 O O . ARG A 1 219 ? 21.466 5.577 33.961 1.00 79.38 219 ARG A O 1
ATOM 1726 N N . ARG A 1 220 ? 19.393 6.166 33.296 1.00 75.38 220 ARG A N 1
ATOM 1727 C CA . ARG A 1 220 ? 19.726 6.430 31.889 1.00 75.38 220 ARG A CA 1
ATOM 1728 C C . ARG A 1 220 ? 20.602 7.676 31.739 1.00 75.38 220 ARG A C 1
ATOM 1730 O O . ARG A 1 220 ? 21.551 7.649 30.962 1.00 75.38 220 ARG A O 1
ATOM 1737 N N . LEU A 1 221 ? 20.324 8.737 32.498 1.00 76.56 221 LEU A N 1
ATOM 1738 C CA . LEU A 1 221 ? 21.124 9.967 32.507 1.00 76.56 221 LEU A CA 1
ATOM 1739 C C . LEU A 1 221 ? 22.488 9.788 33.196 1.00 76.56 221 LEU A C 1
ATOM 1741 O O . LEU A 1 221 ? 23.463 10.397 32.765 1.00 76.56 221 LEU A O 1
ATOM 1745 N N . LEU A 1 222 ? 22.581 8.924 34.214 1.00 76.44 222 LEU A N 1
ATOM 1746 C CA . LEU A 1 222 ? 23.840 8.578 34.888 1.00 76.44 222 LEU A CA 1
ATOM 1747 C C . LEU A 1 222 ? 24.663 7.493 34.166 1.00 76.44 222 LEU A C 1
ATOM 1749 O O . LEU A 1 222 ? 25.732 7.128 34.652 1.00 76.44 222 LEU A O 1
ATOM 1753 N N . GLY A 1 223 ? 24.188 6.967 33.029 1.00 68.25 223 GLY A N 1
ATOM 1754 C CA . GLY A 1 223 ? 24.903 5.957 32.238 1.00 68.25 223 GLY A CA 1
ATOM 1755 C C . GLY A 1 223 ? 25.061 4.595 32.929 1.00 68.25 223 GLY A C 1
ATOM 1756 O O . GLY A 1 223 ? 25.962 3.840 32.578 1.00 68.25 223 GLY A O 1
ATOM 1757 N N . ALA A 1 224 ? 24.207 4.279 33.909 1.00 63.94 224 ALA A N 1
ATOM 1758 C CA . ALA A 1 224 ? 24.324 3.104 34.778 1.00 63.94 224 ALA A CA 1
ATOM 1759 C C . ALA A 1 224 ? 23.301 1.990 34.464 1.00 63.94 224 ALA A C 1
ATOM 1761 O O . ALA A 1 224 ? 22.947 1.216 35.352 1.00 63.94 224 ALA A O 1
ATOM 1762 N N . ALA A 1 225 ? 22.781 1.911 33.235 1.00 50.53 225 ALA A N 1
ATOM 1763 C CA . ALA A 1 225 ? 21.774 0.912 32.871 1.00 50.53 225 ALA A CA 1
ATOM 1764 C C . ALA A 1 225 ? 22.419 -0.418 32.410 1.00 50.53 225 ALA A C 1
ATOM 1766 O O . ALA A 1 225 ? 23.117 -0.416 31.392 1.00 50.53 225 ALA A O 1
ATOM 1767 N N . PRO A 1 226 ? 22.198 -1.554 33.107 1.00 61.03 226 PRO A N 1
ATOM 1768 C CA . PRO A 1 226 ? 22.408 -2.881 32.527 1.00 61.03 226 PRO A CA 1
ATOM 1769 C C . PRO A 1 226 ? 21.345 -3.177 31.447 1.00 61.03 226 PRO A C 1
ATOM 1771 O O . PRO A 1 226 ? 20.283 -2.549 31.459 1.00 61.03 226 PRO A O 1
ATOM 1774 N N . PRO A 1 227 ? 21.621 -4.093 30.496 1.00 49.16 227 PRO A N 1
ATOM 1775 C CA . PRO A 1 227 ? 20.671 -4.458 29.447 1.00 49.16 227 PRO A CA 1
ATOM 1776 C C . PRO A 1 227 ? 19.427 -5.097 30.071 1.00 49.16 227 PRO A C 1
ATOM 1778 O O . PRO A 1 227 ? 19.549 -6.002 30.891 1.00 49.16 227 PRO A O 1
ATOM 1781 N N . GLU A 1 228 ? 18.246 -4.608 29.697 1.00 53.19 228 GLU A N 1
ATOM 1782 C CA . GLU A 1 228 ? 16.977 -5.173 30.152 1.00 53.19 228 GLU A CA 1
ATOM 1783 C C . GLU A 1 228 ? 16.845 -6.623 29.671 1.00 53.19 228 GLU A C 1
ATOM 1785 O O . GLU A 1 228 ? 16.856 -6.903 28.470 1.00 53.19 228 GLU A O 1
ATOM 1790 N N . GLU A 1 229 ? 16.755 -7.543 30.632 1.00 47.97 229 GLU A N 1
ATOM 1791 C CA . GLU A 1 229 ? 16.249 -8.891 30.420 1.00 47.97 229 GLU A CA 1
ATOM 1792 C C . GLU A 1 229 ? 14.747 -8.777 30.140 1.00 47.97 229 GLU A C 1
ATOM 1794 O O . GLU A 1 229 ? 13.951 -8.380 30.991 1.00 47.97 229 GLU A O 1
ATOM 1799 N N . ASP A 1 230 ? 14.398 -9.075 28.892 1.00 50.06 230 ASP A N 1
ATOM 1800 C CA . ASP A 1 230 ? 13.049 -9.310 28.391 1.00 50.06 230 ASP A CA 1
ATOM 1801 C C . ASP A 1 230 ? 12.484 -10.576 29.059 1.00 50.06 230 ASP A C 1
ATOM 1803 O O . ASP A 1 230 ? 12.499 -11.663 28.483 1.00 50.06 230 ASP A O 1
ATOM 1807 N N . ASP A 1 231 ? 12.046 -10.450 30.314 1.00 41.22 231 ASP A N 1
ATOM 1808 C CA . ASP A 1 231 ? 11.336 -11.506 31.033 1.00 41.22 231 ASP A CA 1
ATOM 1809 C C . ASP A 1 231 ? 9.826 -11.289 30.898 1.00 41.22 231 ASP A C 1
ATOM 1811 O O . ASP A 1 231 ? 9.184 -10.468 31.560 1.00 41.22 231 ASP A O 1
ATOM 1815 N N . GLY A 1 232 ? 9.257 -12.053 29.967 1.00 45.09 232 GLY A N 1
ATOM 1816 C CA . GLY A 1 232 ? 7.836 -12.096 29.684 1.00 45.09 232 GLY A CA 1
ATOM 1817 C C . GLY A 1 232 ? 6.999 -12.488 30.902 1.00 45.09 232 GLY A C 1
ATOM 1818 O O . GLY A 1 232 ? 7.156 -13.559 31.485 1.00 45.09 232 GLY A O 1
ATOM 1819 N N . GLY A 1 233 ? 6.008 -11.649 31.201 1.00 33.12 233 GLY A N 1
ATOM 1820 C CA . GLY A 1 233 ? 4.976 -11.905 32.198 1.00 33.12 233 GLY A CA 1
ATOM 1821 C C . GLY A 1 233 ? 3.600 -11.455 31.717 1.00 33.12 233 GLY A C 1
ATOM 1822 O O . GLY A 1 233 ? 3.104 -10.419 32.135 1.00 33.12 233 GLY A O 1
ATOM 1823 N N . GLY A 1 234 ? 2.972 -12.256 30.850 1.00 36.41 234 GLY A N 1
ATOM 1824 C CA . GLY A 1 234 ? 1.511 -12.395 30.814 1.00 36.41 234 GLY A CA 1
ATOM 1825 C C . GLY A 1 234 ? 0.681 -11.262 30.203 1.00 36.41 234 GLY A C 1
ATOM 1826 O O . GLY A 1 234 ? -0.229 -10.764 30.855 1.00 36.41 234 GLY A O 1
ATOM 1827 N N . MET A 1 235 ? 0.861 -10.952 28.916 1.00 37.12 235 MET A N 1
ATOM 1828 C CA . MET A 1 235 ? -0.231 -10.368 28.129 1.00 37.12 235 MET A CA 1
ATOM 1829 C C . MET A 1 235 ? -0.505 -11.263 26.927 1.00 37.12 235 MET A C 1
ATOM 1831 O O . MET A 1 235 ? 0.320 -11.405 26.027 1.00 37.12 235 MET A O 1
ATOM 1835 N N . LEU A 1 236 ? -1.655 -11.938 26.974 1.00 43.62 236 LEU A N 1
ATOM 1836 C CA . LEU A 1 236 ? -2.176 -12.786 25.912 1.00 43.62 236 LEU A CA 1
ATOM 1837 C C . LEU A 1 236 ? -2.073 -12.038 24.583 1.00 43.62 236 LEU A C 1
ATOM 1839 O O . LEU A 1 236 ? -2.792 -11.068 24.345 1.00 43.62 236 LEU A O 1
ATOM 1843 N N . ALA A 1 237 ? -1.167 -12.499 23.722 1.00 41.19 237 ALA A N 1
ATOM 1844 C CA . ALA A 1 237 ? -1.086 -12.056 22.347 1.00 41.19 237 ALA A CA 1
ATOM 1845 C C . ALA A 1 237 ? -2.442 -12.331 21.691 1.00 41.19 237 ALA A C 1
ATOM 1847 O O . ALA A 1 237 ? -2.762 -13.468 21.335 1.00 41.19 237 ALA A O 1
ATOM 1848 N N . PHE A 1 238 ? -3.244 -11.278 21.543 1.00 38.12 238 PHE A N 1
ATOM 1849 C CA . PHE A 1 238 ? -4.426 -11.268 20.701 1.00 38.12 238 PHE A CA 1
ATOM 1850 C C . PHE A 1 238 ? -3.942 -11.435 19.258 1.00 38.12 238 PHE A C 1
ATOM 1852 O O . PHE A 1 238 ? -3.705 -10.484 18.515 1.00 38.12 238 PHE A O 1
ATOM 1859 N N . ARG A 1 239 ? -3.700 -12.687 18.870 1.00 41.72 239 ARG A N 1
ATOM 1860 C CA . ARG A 1 239 ? -3.450 -13.063 17.488 1.00 41.72 239 ARG A CA 1
ATOM 1861 C C . ARG A 1 239 ? -4.751 -12.809 16.741 1.00 41.72 239 ARG A C 1
ATOM 1863 O O . ARG A 1 239 ? -5.755 -13.460 17.018 1.00 41.72 239 ARG A O 1
ATOM 1870 N N . ALA A 1 240 ? -4.723 -11.848 15.821 1.00 42.47 240 ALA A N 1
ATOM 1871 C CA . ALA A 1 240 ? -5.851 -11.536 14.953 1.00 42.47 240 ALA A CA 1
ATOM 1872 C C . ALA A 1 240 ? -6.467 -12.835 14.380 1.00 42.47 240 ALA A C 1
ATOM 1874 O O . ALA A 1 240 ? -5.712 -13.687 13.889 1.00 42.47 240 ALA A O 1
ATOM 1875 N N . PRO A 1 241 ? -7.802 -13.018 14.428 1.00 46.84 241 PRO A N 1
ATOM 1876 C CA . PRO A 1 241 ? -8.445 -14.198 13.871 1.00 46.84 241 PRO A CA 1
ATOM 1877 C C . PRO A 1 241 ? -8.176 -14.269 12.367 1.00 46.84 241 PRO A C 1
ATOM 1879 O O . PRO A 1 241 ? -8.609 -13.416 11.593 1.00 46.84 241 PRO A O 1
ATOM 1882 N N . THR A 1 242 ? -7.449 -15.295 11.931 1.00 51.12 242 THR A N 1
ATOM 1883 C CA . THR A 1 242 ? -7.330 -15.607 10.508 1.00 51.12 242 THR A CA 1
ATOM 1884 C C . THR A 1 242 ? -8.688 -16.080 10.008 1.00 51.12 242 THR A C 1
ATOM 1886 O O . THR A 1 242 ? -9.163 -17.137 10.423 1.00 51.12 242 THR A O 1
ATOM 1889 N N . LEU A 1 243 ? -9.309 -15.300 9.122 1.00 49.31 243 LEU A N 1
ATOM 1890 C CA . LEU A 1 243 ? -10.556 -15.670 8.456 1.00 49.31 243 LEU A CA 1
ATOM 1891 C C . LEU A 1 243 ? -10.407 -17.026 7.731 1.00 49.31 243 LEU A C 1
ATOM 1893 O O . LEU A 1 243 ? -9.366 -17.280 7.111 1.00 49.31 243 LEU A O 1
ATOM 1897 N N . PRO A 1 244 ? -11.429 -17.900 7.769 1.00 39.88 244 PRO A N 1
ATOM 1898 C CA . PRO A 1 244 ? -11.378 -19.197 7.110 1.00 39.88 244 PRO A CA 1
ATOM 1899 C C . PRO A 1 244 ? -11.312 -19.022 5.589 1.00 39.88 244 PRO A C 1
ATOM 1901 O O . PRO A 1 244 ? -12.169 -18.394 4.966 1.00 39.88 244 PRO A O 1
ATOM 1904 N N . ARG A 1 245 ? -10.285 -19.618 4.972 1.00 42.44 245 ARG A N 1
ATOM 1905 C CA . ARG A 1 245 ? -10.200 -19.776 3.517 1.00 42.44 245 ARG A CA 1
ATOM 1906 C C . ARG A 1 245 ? -11.349 -20.672 3.059 1.00 42.44 245 ARG A C 1
ATOM 1908 O O . ARG A 1 245 ? -11.295 -21.888 3.234 1.00 42.44 245 ARG A O 1
ATOM 1915 N N . PHE A 1 246 ? -12.367 -20.081 2.441 1.00 39.56 246 PHE A N 1
ATOM 1916 C CA . PHE A 1 246 ? -13.359 -20.829 1.678 1.00 39.56 246 PHE A CA 1
ATOM 1917 C C . PHE A 1 246 ? -12.662 -21.541 0.514 1.00 39.56 246 PHE A C 1
ATOM 1919 O O . PHE A 1 246 ? -12.321 -20.944 -0.506 1.00 39.56 246 PHE A O 1
ATOM 1926 N N . ALA A 1 247 ? -12.445 -22.843 0.678 1.00 43.66 247 ALA A N 1
ATOM 1927 C CA . ALA A 1 247 ? -12.068 -23.740 -0.396 1.00 43.66 247 ALA A CA 1
ATOM 1928 C C . ALA A 1 247 ? -13.262 -23.896 -1.349 1.00 43.66 247 ALA A C 1
ATOM 1930 O O . ALA A 1 247 ? -14.134 -24.740 -1.142 1.00 43.66 247 ALA A O 1
ATOM 1931 N N . ARG A 1 248 ? -13.316 -23.089 -2.416 1.00 40.09 248 ARG A N 1
ATOM 1932 C CA . ARG A 1 248 ? -14.230 -23.351 -3.531 1.00 40.09 248 ARG A CA 1
ATOM 1933 C C . ARG A 1 248 ? -13.554 -24.305 -4.511 1.00 40.09 248 ARG A C 1
ATOM 1935 O O . ARG A 1 248 ? -12.818 -23.911 -5.409 1.00 40.09 248 ARG A O 1
ATOM 1942 N N . ARG A 1 249 ? -13.816 -25.591 -4.288 1.00 40.47 249 ARG A N 1
ATOM 1943 C CA . ARG A 1 249 ? -13.620 -26.687 -5.236 1.00 40.47 249 ARG A CA 1
ATOM 1944 C C . ARG A 1 249 ? -14.460 -26.410 -6.487 1.00 40.47 249 ARG A C 1
ATOM 1946 O O . ARG A 1 249 ? -15.681 -26.503 -6.431 1.00 40.47 249 ARG A O 1
ATOM 1953 N N . MET A 1 250 ? -13.814 -26.108 -7.608 1.00 32.91 250 MET A N 1
ATOM 1954 C CA . MET A 1 250 ? -14.414 -26.259 -8.934 1.00 32.91 250 MET A CA 1
ATOM 1955 C C . MET A 1 250 ? -13.361 -26.872 -9.858 1.00 32.91 250 MET A C 1
ATOM 1957 O O . MET A 1 250 ? -12.480 -26.195 -10.379 1.00 32.91 250 MET A O 1
ATOM 1961 N N . GLN A 1 251 ? -13.405 -28.200 -9.971 1.00 37.72 251 GLN A N 1
ATOM 1962 C CA . GLN A 1 251 ? -12.719 -28.927 -11.028 1.00 37.72 251 GLN A CA 1
ATOM 1963 C C . GLN A 1 251 ? -13.598 -28.893 -12.281 1.00 37.72 251 GLN A C 1
ATOM 1965 O O . GLN A 1 251 ? -14.760 -29.276 -12.220 1.00 37.72 251 GLN A O 1
ATOM 1970 N N . GLN A 1 252 ? -12.957 -28.475 -13.376 1.00 38.81 252 GLN A N 1
ATOM 1971 C CA . GLN A 1 252 ? -13.061 -29.007 -14.739 1.00 38.81 252 GLN A CA 1
ATOM 1972 C C . GLN A 1 252 ? -14.402 -28.894 -15.476 1.00 38.81 252 GLN A C 1
ATOM 1974 O O . GLN A 1 252 ? -15.329 -29.623 -15.164 1.00 38.81 252 GLN A O 1
ATOM 1979 N N . THR A 1 253 ? -14.403 -28.131 -16.580 1.00 34.31 253 THR A N 1
ATOM 1980 C CA . THR A 1 253 ? -14.677 -28.653 -17.941 1.00 34.31 253 THR A CA 1
ATOM 1981 C C . THR A 1 253 ? -14.199 -27.680 -19.037 1.00 34.31 253 THR A C 1
ATOM 1983 O O . THR A 1 253 ? -14.383 -26.475 -18.904 1.00 34.31 253 THR A O 1
ATOM 1986 N N . SER A 1 254 ? -13.638 -28.264 -20.110 1.00 33.88 254 SER A N 1
ATOM 1987 C CA . SER A 1 254 ? -13.337 -27.764 -21.477 1.00 33.88 254 SER A CA 1
ATOM 1988 C C . SER A 1 254 ? -12.378 -26.568 -21.625 1.00 33.88 254 SER A C 1
ATOM 1990 O O . SER A 1 254 ? -12.693 -25.458 -21.227 1.00 33.88 254 SER A O 1
ATOM 1992 N N . ALA A 1 255 ? -11.138 -26.744 -22.090 1.00 36.88 255 ALA A N 1
ATOM 1993 C CA . ALA A 1 255 ? -10.712 -27.063 -23.464 1.00 36.88 255 ALA A CA 1
ATOM 1994 C C . ALA A 1 255 ? -10.912 -25.909 -24.475 1.00 36.88 255 ALA A C 1
ATOM 1996 O O . ALA A 1 255 ? -12.031 -25.512 -24.771 1.00 36.88 255 ALA A O 1
ATOM 1997 N N . THR A 1 256 ? -9.764 -25.467 -25.012 1.00 44.09 256 THR A N 1
ATOM 1998 C CA . THR A 1 256 ? -9.514 -24.800 -26.306 1.00 44.09 256 THR A CA 1
ATOM 1999 C C . THR A 1 256 ? -10.120 -23.415 -26.558 1.00 44.09 256 THR A C 1
ATOM 2001 O O . THR A 1 256 ? -11.252 -23.300 -27.008 1.00 44.09 256 THR A O 1
ATOM 2004 N N . ASN A 1 257 ? -9.305 -22.364 -26.399 1.00 36.78 257 ASN A N 1
ATOM 2005 C CA . ASN A 1 257 ? -8.845 -21.526 -27.520 1.00 36.78 257 ASN A CA 1
ATOM 2006 C C . ASN A 1 257 ? -7.742 -20.559 -27.059 1.00 36.78 257 ASN A C 1
ATOM 2008 O O . ASN A 1 257 ? -7.770 -20.041 -25.946 1.00 36.78 257 ASN A O 1
ATOM 2012 N N . GLY A 1 258 ? -6.709 -20.429 -27.891 1.00 44.00 258 GLY A N 1
ATOM 2013 C CA . GLY A 1 258 ? -5.402 -19.904 -27.521 1.00 44.00 258 GLY A CA 1
ATOM 2014 C C . GLY A 1 258 ? -5.314 -18.388 -27.372 1.00 44.00 258 GLY A C 1
ATOM 2015 O O . GLY A 1 258 ? -5.960 -17.632 -28.086 1.00 44.00 258 GLY A O 1
ATOM 2016 N N . LEU A 1 259 ? -4.415 -17.983 -26.478 1.00 35.28 259 LEU A N 1
ATOM 2017 C CA . LEU A 1 259 ? -3.639 -16.748 -26.549 1.00 35.28 259 LEU A CA 1
ATOM 2018 C C . LEU A 1 259 ? -2.412 -16.955 -25.657 1.00 35.28 259 LEU A C 1
ATOM 2020 O O . LEU A 1 259 ? -2.478 -16.880 -24.432 1.00 35.28 259 LEU A O 1
ATOM 2024 N N . ALA A 1 260 ? -1.305 -17.332 -26.293 1.00 35.91 260 ALA A N 1
ATOM 2025 C CA . ALA A 1 260 ? -0.017 -17.477 -25.640 1.00 35.91 260 ALA A CA 1
ATOM 2026 C C . ALA A 1 260 ? 0.487 -16.087 -25.223 1.00 35.91 260 ALA A C 1
ATOM 2028 O O . ALA A 1 260 ? 0.808 -15.258 -26.073 1.00 35.91 260 ALA A O 1
ATOM 2029 N N . LEU A 1 261 ? 0.552 -15.843 -23.911 1.00 36.34 261 LEU A N 1
ATOM 2030 C CA . LEU A 1 261 ? 1.360 -14.768 -23.348 1.00 36.34 261 LEU A CA 1
ATOM 2031 C C . LEU A 1 261 ? 2.837 -15.091 -23.597 1.00 36.34 261 LEU A C 1
ATOM 2033 O O . LEU A 1 261 ? 3.355 -16.101 -23.121 1.00 36.34 261 LEU A O 1
ATOM 2037 N N . TYR A 1 262 ? 3.505 -14.205 -24.324 1.00 35.06 262 TYR A N 1
ATOM 2038 C CA . TYR A 1 262 ? 4.954 -14.159 -24.438 1.00 35.06 262 TYR A CA 1
ATOM 2039 C C . TYR A 1 262 ? 5.547 -13.644 -23.118 1.00 35.06 262 TYR A C 1
ATOM 2041 O O . TYR A 1 262 ? 5.287 -12.512 -22.712 1.00 35.06 262 TYR A O 1
ATOM 2049 N N . THR A 1 263 ? 6.332 -14.476 -22.438 1.00 42.16 263 THR A N 1
ATOM 2050 C CA . THR A 1 263 ? 7.164 -14.095 -21.292 1.00 42.16 263 THR A CA 1
ATOM 2051 C C . THR A 1 263 ? 8.593 -13.810 -21.774 1.00 42.16 263 THR A C 1
ATOM 2053 O O . THR A 1 263 ? 9.195 -14.679 -22.407 1.00 42.16 263 THR A O 1
ATOM 2056 N N . PRO A 1 264 ? 9.193 -12.638 -21.486 1.00 42.66 264 PRO A N 1
ATOM 2057 C CA . PRO A 1 264 ? 10.629 -12.468 -21.645 1.00 42.66 264 PRO A CA 1
ATOM 2058 C C . PRO A 1 264 ? 11.360 -13.070 -20.433 1.00 42.66 264 PRO A C 1
ATOM 2060 O O . PRO A 1 264 ? 10.879 -13.028 -19.301 1.00 42.66 264 PRO A O 1
ATOM 2063 N N . TYR A 1 265 ? 12.510 -13.678 -20.714 1.00 36.97 265 TYR A N 1
ATOM 2064 C CA . TYR A 1 265 ? 13.343 -14.488 -19.822 1.00 36.97 265 TYR A CA 1
ATOM 2065 C C . TYR A 1 265 ? 13.692 -13.860 -18.451 1.00 36.97 265 TYR A C 1
ATOM 2067 O O . TYR A 1 265 ? 13.816 -12.639 -18.335 1.00 36.97 265 TYR A O 1
ATOM 2075 N N . PRO A 1 266 ? 13.953 -14.702 -17.428 1.00 42.84 266 PRO A N 1
ATOM 2076 C CA . PRO A 1 266 ? 14.407 -14.286 -16.109 1.00 42.84 266 PRO A CA 1
ATOM 2077 C C . PRO A 1 266 ? 15.930 -14.084 -16.051 1.00 42.84 266 PRO A C 1
ATOM 2079 O O . PRO A 1 266 ? 16.700 -14.902 -16.549 1.00 42.84 266 PRO A O 1
ATOM 2082 N N . GLY A 1 267 ? 16.340 -13.045 -15.321 1.00 37.94 267 GLY A N 1
ATOM 2083 C CA . GLY A 1 267 ? 17.649 -12.957 -14.672 1.00 37.94 267 GLY A CA 1
ATOM 2084 C C . GLY A 1 267 ? 18.674 -12.068 -15.366 1.00 37.94 267 GLY A C 1
ATOM 2085 O O . GLY A 1 267 ? 19.392 -12.550 -16.221 1.00 37.94 267 GLY A O 1
ATOM 2086 N N . VAL A 1 268 ? 18.800 -10.815 -14.910 1.00 38.38 268 VAL A N 1
ATOM 2087 C CA . VAL A 1 268 ? 20.040 -10.243 -14.340 1.00 38.38 268 VAL A CA 1
ATOM 2088 C C . VAL A 1 268 ? 19.629 -9.042 -13.482 1.00 38.38 268 VAL A C 1
ATOM 2090 O O . VAL A 1 268 ? 19.220 -8.004 -13.989 1.00 38.38 268 VAL A O 1
ATOM 2093 N N . GLY A 1 269 ? 19.747 -9.186 -12.165 1.00 34.62 269 GLY A N 1
ATOM 2094 C CA . GLY A 1 269 ? 19.699 -8.084 -11.215 1.00 34.62 269 GLY A CA 1
ATOM 2095 C C . GLY A 1 269 ? 20.924 -8.152 -10.317 1.00 34.62 269 GLY A C 1
ATOM 2096 O O . GLY A 1 269 ? 20.919 -8.893 -9.340 1.00 34.62 269 GLY A O 1
ATOM 2097 N N . ARG A 1 270 ? 21.971 -7.388 -10.639 1.00 36.78 270 ARG A N 1
ATOM 2098 C CA . ARG A 1 270 ? 22.895 -6.805 -9.656 1.00 36.78 270 ARG A CA 1
ATOM 2099 C C . ARG A 1 270 ? 23.572 -5.592 -10.289 1.00 36.78 270 ARG A C 1
ATOM 2101 O O . ARG A 1 270 ? 24.084 -5.671 -11.399 1.00 36.78 270 ARG A O 1
ATOM 2108 N N . GLY A 1 271 ? 23.429 -4.460 -9.607 1.00 42.22 271 GLY A N 1
ATOM 2109 C CA . GLY A 1 271 ? 23.592 -3.129 -10.170 1.00 42.22 271 GLY A CA 1
ATOM 2110 C C . GLY A 1 271 ? 25.028 -2.664 -10.371 1.00 42.22 271 GLY A C 1
ATOM 2111 O O . GLY A 1 271 ? 25.957 -3.096 -9.695 1.00 42.22 271 GLY A O 1
ATOM 2112 N N . LEU A 1 272 ? 25.142 -1.680 -11.257 1.00 32.34 272 LEU A N 1
ATOM 2113 C CA . LEU A 1 272 ? 26.194 -0.679 -11.249 1.00 32.34 272 LEU A CA 1
ATOM 2114 C C . LEU A 1 272 ? 25.515 0.690 -11.277 1.00 32.34 272 LEU A C 1
ATOM 2116 O O . LEU A 1 272 ? 24.730 1.000 -12.171 1.00 32.34 272 LEU A O 1
ATOM 2120 N N . ALA A 1 273 ? 25.788 1.471 -10.236 1.00 42.84 273 ALA A N 1
ATOM 2121 C CA . ALA A 1 273 ? 25.401 2.863 -10.121 1.00 42.84 273 ALA A CA 1
ATOM 2122 C C . ALA A 1 273 ? 26.052 3.668 -11.255 1.00 42.84 273 ALA A C 1
ATOM 2124 O O . ALA A 1 273 ? 27.276 3.752 -11.329 1.00 42.84 273 ALA A O 1
ATOM 2125 N N . ILE A 1 274 ? 25.241 4.269 -12.125 1.00 33.84 274 ILE A N 1
ATOM 2126 C CA . ILE A 1 274 ? 25.704 5.286 -13.070 1.00 33.84 274 ILE A CA 1
ATOM 2127 C C . ILE A 1 274 ? 25.434 6.641 -12.422 1.00 33.84 274 ILE A C 1
ATOM 2129 O O . ILE A 1 274 ? 24.288 7.021 -12.177 1.00 33.84 274 ILE A O 1
ATOM 2133 N N . GLY A 1 275 ? 26.523 7.329 -12.083 1.00 31.77 275 GLY A N 1
ATOM 2134 C CA . GLY A 1 275 ? 26.502 8.677 -11.540 1.00 31.77 275 GLY A CA 1
ATOM 2135 C C . GLY A 1 275 ? 25.818 9.659 -12.490 1.00 31.77 275 GLY A C 1
ATOM 2136 O O . GLY A 1 275 ? 25.956 9.577 -13.709 1.00 31.77 275 GLY A O 1
ATOM 2137 N N . ARG A 1 276 ? 25.097 10.619 -11.904 1.00 36.88 276 ARG A N 1
ATOM 2138 C CA . ARG A 1 276 ? 24.681 11.852 -12.577 1.00 36.88 276 ARG A CA 1
ATOM 2139 C C . ARG A 1 276 ? 25.916 12.525 -13.187 1.00 36.88 276 ARG A C 1
ATOM 2141 O O . ARG A 1 276 ? 26.712 13.097 -12.448 1.00 36.88 276 ARG A O 1
ATOM 2148 N N . MET A 1 277 ? 26.048 12.508 -14.509 1.00 30.91 277 MET A N 1
ATOM 2149 C CA . MET A 1 277 ? 26.854 13.500 -15.219 1.00 30.91 277 MET A CA 1
ATOM 2150 C C . MET A 1 277 ? 25.940 14.659 -15.621 1.00 30.91 277 MET A C 1
ATOM 2152 O O . MET A 1 277 ? 24.899 14.462 -16.245 1.00 30.91 277 MET A O 1
ATOM 2156 N N . ALA A 1 278 ? 26.309 15.856 -15.166 1.00 39.06 278 ALA A N 1
ATOM 2157 C CA . ALA A 1 278 ? 25.698 17.126 -15.538 1.00 39.06 278 ALA A CA 1
ATOM 2158 C C . ALA A 1 278 ? 25.850 17.380 -17.054 1.00 39.06 278 ALA A C 1
ATOM 2160 O O . ALA A 1 278 ? 26.773 16.834 -17.664 1.00 39.06 278 ALA A O 1
ATOM 2161 N N . PRO A 1 279 ? 24.976 18.192 -17.677 1.00 40.06 279 PRO A N 1
ATOM 2162 C CA . PRO A 1 279 ? 25.060 18.464 -19.104 1.00 40.06 279 PRO A CA 1
ATOM 2163 C C . PRO A 1 279 ? 26.314 19.298 -19.377 1.00 40.06 279 PRO A C 1
ATOM 2165 O O . PRO A 1 279 ? 26.441 20.425 -18.907 1.00 40.06 279 PRO A O 1
ATOM 2168 N N . GLN A 1 280 ? 27.262 18.714 -20.101 1.00 42.91 280 GLN A N 1
ATOM 2169 C CA . GLN A 1 280 ? 28.456 19.406 -20.561 1.00 42.91 280 GLN A CA 1
ATOM 2170 C C . GLN A 1 280 ? 28.097 20.091 -21.881 1.00 42.91 280 GLN A C 1
ATOM 2172 O O . GLN A 1 280 ? 27.791 19.421 -22.866 1.00 42.91 280 GLN A O 1
ATOM 2177 N N . GLU A 1 281 ? 28.056 21.421 -21.869 1.00 40.25 281 GLU A N 1
ATOM 2178 C CA . GLU A 1 281 ? 27.850 22.260 -23.049 1.00 40.25 281 GLU A CA 1
ATOM 2179 C C . GLU A 1 281 ? 28.980 21.998 -24.052 1.00 40.25 281 GLU A C 1
ATOM 2181 O O . GLU A 1 281 ? 30.146 22.293 -23.789 1.00 40.25 281 GLU A O 1
ATOM 2186 N N . TRP A 1 282 ? 28.654 21.398 -25.196 1.00 43.28 282 TRP A N 1
ATOM 2187 C CA . TRP A 1 282 ? 29.585 21.306 -26.318 1.00 43.28 282 TRP A CA 1
ATOM 2188 C C . TRP A 1 282 ? 29.539 22.648 -27.040 1.00 43.28 282 TRP A C 1
ATOM 2190 O O . TRP A 1 282 ? 28.529 22.990 -27.652 1.00 43.28 282 TRP A O 1
ATOM 2200 N N . SER A 1 283 ? 30.604 23.438 -26.919 1.00 53.22 283 SER A N 1
ATOM 2201 C CA . SER A 1 283 ? 30.708 24.701 -27.648 1.00 53.22 283 SER A CA 1
ATOM 2202 C C . SER A 1 283 ? 30.996 24.433 -29.129 1.00 53.22 283 SER A C 1
ATOM 2204 O O . SER A 1 283 ? 31.819 23.577 -29.465 1.00 53.22 283 SER A O 1
ATOM 2206 N N . ASP A 1 284 ? 30.349 25.194 -30.016 1.00 48.19 284 ASP A N 1
ATOM 2207 C CA . ASP A 1 284 ? 30.477 25.093 -31.480 1.00 48.19 284 ASP A CA 1
ATOM 2208 C C . ASP A 1 284 ? 31.935 25.121 -31.985 1.00 48.19 284 ASP A C 1
ATOM 2210 O O . ASP A 1 284 ? 32.220 24.661 -33.091 1.00 48.19 284 ASP A O 1
ATOM 2214 N N . SER A 1 285 ? 32.899 25.599 -31.187 1.00 52.88 285 SER A N 1
ATOM 2215 C CA . SER A 1 285 ? 34.313 25.629 -31.575 1.00 52.88 285 SER A CA 1
ATOM 2216 C C . SER A 1 285 ? 34.979 24.252 -31.689 1.00 52.88 285 SER A C 1
ATOM 2218 O O . SER A 1 285 ? 35.969 24.126 -32.415 1.00 52.88 285 SER A O 1
ATOM 2220 N N . ASP A 1 286 ? 34.456 23.218 -31.024 1.00 51.12 286 ASP A N 1
ATOM 2221 C CA . ASP A 1 286 ? 35.071 21.879 -31.030 1.00 51.12 286 ASP A CA 1
ATOM 2222 C C . ASP A 1 286 ? 34.637 21.027 -32.232 1.00 51.12 286 ASP A C 1
ATOM 2224 O O . ASP A 1 286 ? 35.364 20.133 -32.679 1.00 51.12 286 ASP A O 1
ATOM 2228 N N . VAL A 1 287 ? 33.486 21.354 -32.823 1.00 55.16 287 VAL A N 1
ATOM 2229 C CA . VAL A 1 287 ? 32.982 20.694 -34.034 1.00 55.16 287 VAL A CA 1
ATOM 2230 C C . VAL A 1 287 ? 33.803 21.123 -35.255 1.00 55.16 287 VAL A C 1
ATOM 2232 O O . VAL A 1 287 ? 34.211 20.279 -36.051 1.00 55.16 287 VAL A O 1
ATOM 2235 N N . TRP A 1 288 ? 34.151 22.410 -35.364 1.00 50.34 288 TRP A N 1
ATOM 2236 C CA . TRP A 1 288 ? 34.918 22.936 -36.502 1.00 50.34 288 TRP A CA 1
ATOM 2237 C C . TRP A 1 288 ? 36.399 22.540 -36.496 1.00 50.34 288 TRP A C 1
ATOM 2239 O O . TRP A 1 288 ? 36.992 22.363 -37.563 1.00 50.34 288 TRP A O 1
ATOM 2249 N N . ARG A 1 289 ? 36.996 22.319 -35.318 1.00 53.16 289 ARG A N 1
ATOM 2250 C CA . ARG A 1 289 ? 38.398 21.882 -35.211 1.00 53.16 289 ARG A CA 1
ATOM 2251 C C . ARG A 1 289 ? 38.598 20.452 -35.737 1.00 53.16 289 ARG A C 1
ATOM 2253 O O . ARG A 1 289 ? 39.582 20.181 -36.420 1.00 53.16 289 ARG A O 1
ATOM 2260 N N . ASN A 1 290 ? 37.618 19.573 -35.516 1.00 54.97 290 ASN A N 1
ATOM 2261 C CA . ASN A 1 290 ? 37.636 18.196 -36.025 1.00 54.97 290 ASN A CA 1
ATOM 2262 C C . ASN A 1 290 ? 37.414 18.096 -37.543 1.00 54.97 290 ASN A C 1
ATOM 2264 O O . ASN A 1 290 ? 37.860 17.133 -38.167 1.00 54.97 290 ASN A O 1
ATOM 2268 N N . VAL A 1 291 ? 36.739 19.076 -38.150 1.00 58.38 291 VAL A N 1
ATOM 2269 C CA . VAL A 1 291 ? 36.559 19.130 -39.610 1.00 58.38 291 VAL A CA 1
ATOM 2270 C C . VAL A 1 291 ? 37.853 19.592 -40.289 1.00 58.38 291 VAL A C 1
ATOM 2272 O O . VAL A 1 291 ? 38.311 18.938 -41.224 1.00 58.38 291 VAL A O 1
ATOM 2275 N N . GLN A 1 292 ? 38.528 20.618 -39.753 1.00 55.47 292 GLN A N 1
ATOM 2276 C CA . GLN A 1 292 ? 39.815 21.080 -40.295 1.00 55.47 292 GLN A CA 1
ATOM 2277 C C . GLN A 1 292 ? 40.942 20.037 -40.190 1.00 55.47 292 GLN A C 1
ATOM 2279 O O . GLN A 1 292 ? 41.764 19.932 -41.101 1.00 55.47 292 GLN A O 1
ATOM 2284 N N . GLU A 1 293 ? 40.977 19.218 -39.133 1.00 55.44 293 GLU A N 1
ATOM 2285 C CA . GLU A 1 293 ? 41.970 18.136 -39.016 1.00 55.44 293 GLU A CA 1
ATOM 2286 C C . GLU A 1 293 ? 41.730 16.972 -39.991 1.00 55.44 293 GLU A C 1
ATOM 2288 O O . GLU A 1 293 ? 42.678 16.267 -40.355 1.00 55.44 293 GLU A O 1
ATOM 2293 N N . ARG A 1 294 ? 40.488 16.766 -40.452 1.00 57.53 294 ARG A N 1
ATOM 2294 C CA . ARG A 1 294 ? 40.178 15.741 -41.464 1.00 57.53 294 ARG A CA 1
ATOM 2295 C C . ARG A 1 294 ? 40.567 16.196 -42.867 1.00 57.53 294 ARG A C 1
ATOM 2297 O O . ARG A 1 294 ? 41.157 15.398 -43.595 1.00 57.53 294 ARG A O 1
ATOM 2304 N N . ASP A 1 295 ? 40.356 17.466 -43.201 1.00 55.53 295 ASP A N 1
ATOM 2305 C CA . ASP A 1 295 ? 40.752 18.019 -44.503 1.00 55.53 295 ASP A CA 1
ATOM 2306 C C . ASP A 1 295 ? 42.279 18.157 -44.638 1.00 55.53 295 ASP A C 1
ATOM 2308 O O . ASP A 1 295 ? 42.843 17.850 -45.691 1.00 55.53 295 ASP A O 1
ATOM 2312 N N . ALA A 1 296 ? 42.990 18.486 -43.551 1.00 57.06 296 ALA A N 1
ATOM 2313 C CA . ALA A 1 296 ? 44.457 18.515 -43.542 1.00 57.06 296 ALA A CA 1
ATOM 2314 C C . ALA A 1 296 ? 45.096 17.126 -43.753 1.00 57.06 296 ALA A C 1
ATOM 2316 O O . ALA A 1 296 ? 46.182 17.019 -44.323 1.00 57.06 296 ALA A O 1
ATOM 2317 N N . ARG A 1 297 ? 44.422 16.046 -43.332 1.00 54.69 297 ARG A N 1
ATOM 2318 C CA . ARG A 1 297 ? 44.882 14.664 -43.562 1.00 54.69 297 ARG A CA 1
ATOM 2319 C C . ARG A 1 297 ? 44.553 14.144 -44.961 1.00 54.69 297 ARG A C 1
ATOM 2321 O O . ARG A 1 297 ? 45.269 13.274 -45.449 1.00 54.69 297 ARG A O 1
ATOM 2328 N N . ALA A 1 298 ? 43.524 14.681 -45.616 1.00 55.97 298 ALA A N 1
ATOM 2329 C CA . ALA A 1 298 ? 43.184 14.331 -46.995 1.00 55.97 298 ALA A CA 1
ATOM 2330 C C . ALA A 1 298 ? 44.132 14.980 -48.025 1.00 55.97 298 ALA A C 1
ATOM 2332 O O . ALA A 1 298 ? 44.404 14.382 -49.061 1.00 55.97 298 ALA A O 1
ATOM 2333 N N . GLY A 1 299 ? 44.697 16.156 -47.723 1.00 55.06 299 GLY A N 1
ATOM 2334 C CA . GLY A 1 299 ? 45.629 16.866 -48.614 1.00 55.06 299 GLY A CA 1
ATOM 2335 C C . GLY A 1 299 ? 47.070 16.330 -48.662 1.00 55.06 299 GLY A C 1
ATOM 2336 O O . GLY A 1 299 ? 47.837 16.754 -49.516 1.00 55.06 299 GLY A O 1
ATOM 2337 N N . LEU A 1 300 ? 47.454 15.405 -47.774 1.00 53.34 300 LEU A N 1
ATOM 2338 C CA . LEU A 1 300 ? 48.808 14.816 -47.709 1.00 53.34 300 LEU A CA 1
ATOM 2339 C C . LEU A 1 300 ? 48.942 13.477 -48.461 1.00 53.34 300 LEU A C 1
ATOM 2341 O O . LEU A 1 300 ? 49.999 12.852 -48.421 1.00 53.34 300 LEU A O 1
ATOM 2345 N N . LEU A 1 301 ? 47.873 13.031 -49.127 1.00 50.31 301 LEU A N 1
ATOM 2346 C CA . LEU A 1 301 ? 47.813 11.783 -49.899 1.00 50.31 301 LEU A CA 1
ATOM 2347 C C . LEU A 1 301 ? 47.605 12.015 -51.410 1.00 50.31 301 LEU A C 1
ATOM 2349 O O . LEU A 1 301 ? 47.225 11.078 -52.113 1.00 50.31 301 LEU A O 1
ATOM 2353 N N . SER A 1 302 ? 47.875 13.229 -51.909 1.00 45.31 302 SER A N 1
ATOM 2354 C CA . SER A 1 302 ? 47.920 13.542 -53.346 1.00 45.31 302 SER A CA 1
ATOM 2355 C C . SER A 1 302 ? 49.317 13.914 -53.817 1.00 45.31 302 SER A C 1
ATOM 2357 O O . SER A 1 302 ? 50.089 14.487 -53.019 1.00 45.31 302 SER A O 1
#

Secondary structure (DSSP, 8-state):
--HHHHHHHHHHHHHHHHHHHHHHHHHHHHHHHHHHHHHHHHHHHHHHTS-TTTTT-TTS-HHHHHHHHHHHHHHHHHHHHHHHHHHHHHHHHHHHHHHHHHHHHHHHHHHHHHHHHHHHHHHHHHHHHHHHHHHHHHHHHHHHHHHHHHHHHHHHHHHHHHHHHHTTPPPPPP-----------STTTTS--S--HHHHHHHHHHHHHHHHHHHHHHHHHTT-PPPP--------------------------------PPPPPP-----------------THHHHHHHHHHHHHHTT--

pLDDT: mean 73.57, std 23.16, range [30.91, 98.62]

Radius of gyration: 49.8 Å; chains: 1; bounding box: 108×60×144 Å

Foldseek 3Di:
DDVVVVVVVVVVVVVVVVVVVVVVVVVVVVVVVVVVVVVVVVVCCCVVPVDPPVVVPPPDDPVVVVVVVVVVVVVVVVVVVVVVVVVVVVVVVVVVVVVVVVVVVVVVVVVVVVVVVVVVVVVVVVVVVVVVVVVVVVVVVVVVVVVVVVVVVVVVLVVVCVVCVVVVHHDDPPPPPPVDPDPDDPPPPPPDPDDPPVVVVVVVVVVVVVVVVVVVVVCVVVVNDDDDDPDDDDDPPPPPDDDDPPPPDDDDDDDDDDDDDDDDDDDDDDDDDDDDDDDDDDDPVVVVVVVVVVVVVVVVPD

Sequence (302 aa):
MDPNNENELSRLWELVNVLSEQLAHNRAAANELQTQATNVKSQAVHTGSGFPLRRFNLHLDVEEYNSELERMTAALAADNASITHDNKQLAALVREYEVTLESVMAKFRAAALSAQEHELGIARRYESALLESDTNALMEQLQRGSGFDATLARVSRRLRAALRLSQGERPLPEDDDSDEPHVVPEDSRDAYTGELPTDSALEREAELVRLQRENAELRRLLGAAPPEEDDGGGMLAFRAPTLPRFARRMQQTSATNGLALYTPYPGVGRGLAIGRMAPQEWSDSDVWRNVQERDARAGLLS

Organism: NCBI:txid1314781